Protein AF-A0A950ISB4-F1 (afdb_monomer_lite)

pLDDT: mean 70.63, std 24.82, range [22.47, 97.19]

Structure (mmCIF, N/CA/C/O backbone):
data_AF-A0A950ISB4-F1
#
_entry.id   AF-A0A950ISB4-F1
#
loop_
_atom_site.group_PDB
_atom_site.id
_atom_site.type_symbol
_atom_site.label_atom_id
_atom_site.label_alt_id
_atom_site.label_comp_id
_atom_site.label_asym_id
_atom_site.label_entity_id
_atom_site.label_seq_id
_atom_site.pdbx_PDB_ins_code
_atom_site.Cartn_x
_atom_site.Cartn_y
_atom_site.Cartn_z
_atom_site.occupancy
_atom_site.B_iso_or_equiv
_atom_site.auth_seq_id
_atom_site.auth_comp_id
_atom_site.auth_asym_id
_atom_site.auth_atom_id
_atom_site.pdbx_PDB_model_num
ATOM 1 N N . ARG A 1 1 ? 0.190 18.864 19.474 1.00 39.75 1 ARG A N 1
ATOM 2 C CA . ARG A 1 1 ? -1.262 18.942 19.184 1.00 39.75 1 ARG A CA 1
ATOM 3 C C . ARG A 1 1 ? -1.838 17.604 19.619 1.00 39.75 1 ARG A C 1
ATOM 5 O O . ARG A 1 1 ? -1.550 16.622 18.956 1.00 39.75 1 ARG A O 1
ATOM 12 N N . GLY A 1 2 ? -2.447 17.551 20.806 1.00 47.84 2 GLY A N 1
ATOM 13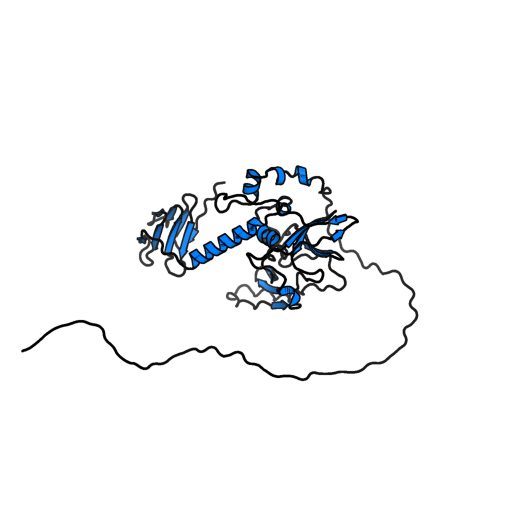 C CA . GLY A 1 2 ? -2.841 16.301 21.465 1.00 47.84 2 GLY A CA 1
ATOM 14 C C . GLY A 1 2 ? -4.015 15.664 20.739 1.00 47.84 2 GLY A C 1
ATOM 15 O O . GLY A 1 2 ? -5.125 16.164 20.863 1.00 47.84 2 GLY A O 1
ATOM 16 N N . GLY A 1 3 ? -3.733 14.637 19.935 1.00 60.69 3 GLY A N 1
ATOM 17 C CA . GLY A 1 3 ? -4.667 13.928 19.057 1.00 60.69 3 GLY A CA 1
ATOM 18 C C . GLY A 1 3 ? -5.746 13.144 19.799 1.00 60.69 3 GLY A C 1
ATOM 19 O O . GLY A 1 3 ? -5.872 11.942 19.606 1.00 60.69 3 GLY A O 1
ATOM 20 N N . GLN A 1 4 ? -6.522 13.821 20.641 1.00 72.31 4 GLN A N 1
ATOM 21 C CA . GLN A 1 4 ? -7.768 13.286 21.156 1.00 72.31 4 GLN A CA 1
ATOM 22 C C . GLN A 1 4 ? -8.739 13.139 19.989 1.00 72.31 4 GLN A C 1
ATOM 24 O O . GLN A 1 4 ? -9.049 14.100 19.280 1.00 72.31 4 GLN A O 1
ATOM 29 N N . TYR A 1 5 ? -9.193 11.912 19.786 1.00 84.94 5 TYR A N 1
ATOM 30 C CA . TYR A 1 5 ? -10.274 11.580 18.879 1.00 84.94 5 TYR A CA 1
ATOM 31 C C . TYR A 1 5 ? -11.455 11.077 19.702 1.00 84.94 5 TYR A C 1
ATOM 33 O O . TYR A 1 5 ? -11.302 10.653 20.844 1.00 84.94 5 TYR A O 1
ATOM 41 N N . SER A 1 6 ? -12.647 11.147 19.125 1.00 91.00 6 SER A N 1
ATOM 42 C CA . SER A 1 6 ? -13.824 10.501 19.695 1.00 91.00 6 SER A CA 1
ATOM 43 C C . SER A 1 6 ? -14.479 9.652 18.625 1.00 91.00 6 SER A C 1
ATOM 45 O O . SER A 1 6 ? -14.482 10.019 17.446 1.00 91.00 6 SER A O 1
ATOM 47 N N . VAL A 1 7 ? -15.018 8.512 19.036 1.00 92.38 7 VAL A N 1
ATOM 48 C CA . VAL A 1 7 ? -15.772 7.620 18.160 1.00 92.38 7 VAL A CA 1
ATOM 49 C C . VAL A 1 7 ? -17.238 7.720 18.540 1.00 92.38 7 VAL A C 1
ATOM 51 O O . VAL A 1 7 ? -17.600 7.532 19.699 1.00 92.38 7 VAL A O 1
ATOM 54 N N . ARG A 1 8 ? -18.089 8.050 17.568 1.00 89.88 8 ARG A N 1
ATOM 55 C CA . ARG A 1 8 ? -19.539 8.106 17.771 1.00 89.88 8 ARG A CA 1
ATOM 56 C C . ARG A 1 8 ? -20.166 6.772 17.394 1.00 89.88 8 ARG A C 1
ATOM 58 O O . ARG A 1 8 ? -19.967 6.301 16.277 1.00 89.88 8 ARG A O 1
ATOM 65 N N . LEU A 1 9 ? -20.949 6.211 18.308 1.00 83.31 9 LEU A N 1
ATOM 66 C CA . LEU A 1 9 ? -21.733 4.995 18.116 1.00 83.31 9 LEU A CA 1
ATOM 67 C C . LEU A 1 9 ? -23.175 5.253 18.555 1.00 83.31 9 LEU A C 1
ATOM 69 O O . LEU A 1 9 ? -23.487 5.342 19.740 1.00 83.31 9 LEU A O 1
ATOM 73 N N . GLY A 1 10 ? -24.059 5.451 17.577 1.00 80.88 10 GLY A N 1
ATOM 74 C CA . GLY A 1 10 ? -25.420 5.914 17.844 1.00 80.88 10 GLY A CA 1
ATOM 75 C C . GLY A 1 10 ? -25.423 7.257 18.587 1.00 80.88 10 GLY A C 1
ATOM 76 O O . GLY A 1 10 ? -24.842 8.231 18.107 1.00 80.88 10 GLY A O 1
ATOM 77 N N . ALA A 1 11 ? -26.079 7.296 19.749 1.00 81.31 11 ALA A N 1
ATOM 78 C CA . ALA A 1 11 ? -26.133 8.470 20.625 1.00 81.31 11 ALA A CA 1
ATOM 79 C C . ALA A 1 11 ? -24.889 8.632 21.521 1.00 81.31 11 ALA A C 1
ATOM 81 O O . ALA A 1 11 ? -24.671 9.711 22.066 1.00 81.31 11 ALA A O 1
ATOM 82 N N . ASN A 1 12 ? -24.061 7.590 21.650 1.00 88.38 12 ASN A N 1
ATOM 83 C CA . ASN A 1 12 ? -22.929 7.575 22.569 1.00 88.38 12 ASN A CA 1
ATOM 84 C C . ASN A 1 12 ? -21.651 8.075 21.880 1.00 88.38 12 ASN A C 1
ATOM 86 O O . ASN A 1 12 ? -21.375 7.769 20.715 1.00 88.38 12 ASN A O 1
ATOM 90 N N . ALA A 1 13 ? -20.831 8.803 22.628 1.00 92.19 13 ALA A N 1
ATOM 91 C CA . ALA A 1 13 ? -19.472 9.175 22.270 1.00 92.19 13 ALA A CA 1
ATOM 92 C C . ALA A 1 13 ? -18.484 8.408 23.151 1.00 92.19 13 ALA A C 1
ATOM 94 O O . ALA A 1 13 ? -18.587 8.447 24.374 1.00 92.19 13 ALA A O 1
ATOM 95 N N . VAL A 1 14 ? -17.518 7.741 22.521 1.00 94.69 14 VAL A N 1
ATOM 96 C CA . VAL A 1 14 ? -16.391 7.071 23.177 1.00 94.69 14 VAL A CA 1
ATOM 97 C C . VAL A 1 14 ? -15.162 7.948 23.035 1.00 94.69 14 VAL A C 1
ATOM 99 O O . VAL A 1 14 ? -14.775 8.310 21.921 1.00 94.69 14 VAL A O 1
ATOM 102 N N . ILE A 1 15 ? -14.560 8.291 24.164 1.00 94.88 15 ILE A N 1
ATOM 103 C CA . ILE A 1 15 ? -13.449 9.228 24.272 1.00 94.88 15 ILE A CA 1
ATOM 104 C C . ILE A 1 15 ? -12.313 8.510 25.007 1.00 94.88 15 ILE A C 1
ATOM 106 O O . ILE A 1 15 ? -12.408 8.303 26.216 1.00 94.88 15 ILE A O 1
ATOM 110 N N . PRO A 1 16 ? -11.242 8.094 24.315 1.00 93.81 16 PRO A N 1
ATOM 111 C CA . PRO A 1 16 ? -10.062 7.539 24.969 1.00 93.81 16 PRO A CA 1
ATOM 112 C C . PRO A 1 16 ? -9.464 8.541 25.957 1.00 93.81 16 PRO A C 1
ATOM 114 O O . PRO A 1 16 ? -9.294 9.714 25.617 1.00 93.81 16 PRO A O 1
ATOM 117 N N . ALA A 1 17 ? -9.154 8.082 27.172 1.00 89.88 17 ALA A N 1
ATOM 118 C CA . ALA A 1 17 ? -8.511 8.924 28.181 1.00 89.88 17 ALA A CA 1
ATOM 119 C C . ALA A 1 17 ? -7.053 9.234 27.794 1.00 89.88 17 ALA A C 1
ATOM 121 O O . ALA A 1 17 ? -6.633 10.386 27.844 1.00 89.88 17 ALA A O 1
ATOM 122 N N . ASP A 1 18 ? -6.338 8.202 27.336 1.00 86.62 18 ASP A N 1
ATOM 123 C CA . ASP A 1 18 ? -4.970 8.232 26.810 1.00 86.62 18 ASP A CA 1
ATOM 124 C C . ASP A 1 18 ? -4.866 7.244 25.622 1.00 86.62 18 ASP A C 1
ATOM 126 O O . ASP A 1 18 ? -5.796 7.118 24.822 1.00 86.62 18 ASP A O 1
ATOM 130 N N . SER A 1 19 ? -3.751 6.513 25.495 1.00 84.50 19 SER A N 1
ATOM 131 C CA . SER A 1 19 ? -3.631 5.381 24.574 1.00 84.50 19 SER A CA 1
ATOM 132 C C . SER A 1 19 ? -4.591 4.266 24.990 1.00 84.50 19 SER A C 1
ATOM 134 O O . SER A 1 19 ? -4.499 3.742 26.102 1.00 84.50 19 SER A O 1
ATOM 136 N N . ALA A 1 20 ? -5.508 3.898 24.099 1.00 89.31 20 ALA A N 1
ATOM 137 C CA . ALA A 1 20 ? -6.474 2.837 24.336 1.00 89.31 20 ALA A CA 1
ATOM 138 C C . ALA A 1 20 ? -6.646 1.963 23.093 1.00 89.31 20 ALA A C 1
ATOM 140 O O . ALA A 1 20 ? -6.594 2.453 21.964 1.00 89.31 20 ALA A O 1
ATOM 141 N N . ILE A 1 21 ? -6.899 0.676 23.325 1.00 89.38 21 ILE A N 1
ATOM 142 C CA . ILE A 1 21 ? -7.346 -0.283 22.316 1.00 89.38 21 ILE A CA 1
ATOM 143 C C . ILE A 1 21 ? -8.710 -0.781 22.773 1.00 89.38 21 ILE A C 1
ATOM 145 O O . ILE A 1 21 ? -8.868 -1.287 23.888 1.00 89.38 21 ILE A O 1
ATOM 149 N N . PHE A 1 22 ? -9.707 -0.595 21.919 1.00 92.12 22 PHE A N 1
ATOM 150 C CA . PHE A 1 22 ? -11.077 -0.993 22.192 1.00 92.12 22 PHE A CA 1
ATOM 151 C C . PHE A 1 22 ? -11.763 -1.466 20.911 1.00 92.12 22 PHE A C 1
ATOM 153 O O . PHE A 1 22 ? -11.458 -1.000 19.814 1.00 92.12 22 PHE A O 1
ATOM 160 N N . ARG A 1 23 ? -12.704 -2.396 21.063 1.00 91.88 23 ARG A N 1
ATOM 161 C CA . ARG A 1 23 ? -13.534 -2.951 19.994 1.00 91.88 23 ARG A CA 1
ATOM 162 C C . ARG A 1 23 ? -14.950 -2.415 20.120 1.00 91.88 23 ARG A C 1
ATOM 164 O O . ARG A 1 23 ? -15.519 -2.455 21.207 1.00 91.88 23 ARG A O 1
ATOM 171 N N . ILE A 1 24 ? -15.521 -1.980 19.000 1.00 92.25 24 ILE A N 1
ATOM 172 C CA . ILE A 1 24 ? -16.949 -1.675 18.872 1.00 92.25 24 ILE A CA 1
ATOM 173 C C . ILE A 1 24 ? -17.559 -2.746 17.970 1.00 92.25 24 ILE A C 1
ATOM 175 O O . ILE A 1 24 ? -17.189 -2.846 16.802 1.00 92.25 24 ILE A O 1
ATOM 179 N N . ASN A 1 25 ? -18.479 -3.542 18.507 1.00 89.88 25 ASN A N 1
ATOM 180 C CA . ASN A 1 25 ? -19.215 -4.539 17.743 1.00 89.88 25 ASN A CA 1
ATOM 181 C C . ASN A 1 25 ? -20.521 -3.929 17.220 1.00 89.88 25 ASN A C 1
ATOM 183 O O . ASN A 1 25 ? -21.419 -3.629 18.002 1.00 89.88 25 ASN A O 1
ATOM 187 N N . LEU A 1 26 ? -20.611 -3.756 15.900 1.00 88.75 26 LEU A N 1
ATOM 188 C CA . LEU A 1 26 ? -21.775 -3.185 15.213 1.00 88.75 26 LEU A CA 1
ATOM 189 C C . LEU A 1 26 ? -22.743 -4.249 14.665 1.00 88.75 26 LEU A C 1
ATOM 191 O O . LEU A 1 26 ? -23.774 -3.884 14.101 1.00 88.75 26 LEU A O 1
ATOM 195 N N . ASP A 1 27 ? -22.438 -5.541 14.825 1.00 85.25 27 ASP A N 1
ATOM 196 C CA . ASP A 1 27 ? -23.310 -6.639 14.378 1.00 85.25 27 ASP A CA 1
ATOM 197 C C . ASP A 1 27 ? -24.534 -6.813 15.291 1.00 85.25 27 ASP A C 1
ATOM 199 O O . ASP A 1 27 ? -25.523 -7.453 14.928 1.00 85.25 27 ASP A O 1
ATOM 203 N N . VAL A 1 28 ? -24.474 -6.221 16.484 1.00 79.88 28 VAL A N 1
ATOM 204 C CA . VAL A 1 28 ? -25.569 -6.139 17.448 1.00 79.88 28 VAL A CA 1
ATOM 205 C C . 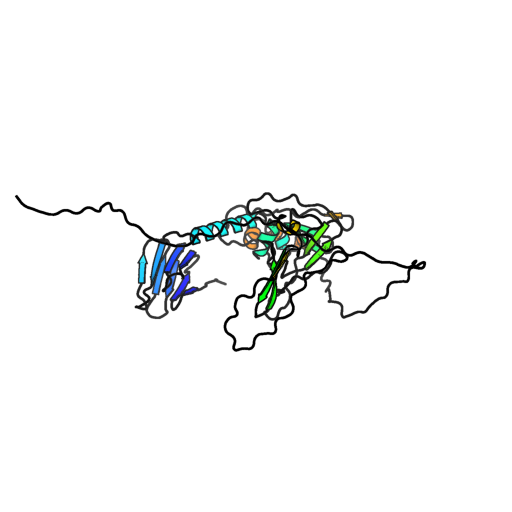VAL A 1 28 ? -26.021 -4.688 17.593 1.00 79.88 28 VAL A C 1
ATOM 207 O O . VAL A 1 28 ? -25.220 -3.758 17.508 1.00 79.88 28 VAL A O 1
ATOM 210 N N . ASN A 1 29 ? -27.324 -4.494 17.796 1.00 80.69 29 ASN A N 1
ATOM 211 C CA . ASN A 1 29 ? -27.910 -3.189 18.082 1.00 80.69 29 ASN A CA 1
ATOM 212 C C . ASN A 1 29 ? -28.563 -3.231 19.478 1.00 80.69 29 ASN A C 1
ATOM 214 O O . ASN A 1 29 ? -29.441 -4.074 19.680 1.00 80.69 29 ASN A O 1
ATOM 218 N N . PRO A 1 30 ? -28.159 -2.365 20.424 1.00 81.94 30 PRO A N 1
ATOM 219 C CA . PRO A 1 30 ? -27.120 -1.346 20.285 1.00 81.94 30 PRO A CA 1
ATOM 220 C C . PRO A 1 30 ? -25.722 -1.982 20.254 1.00 81.94 30 PRO A C 1
ATOM 222 O O . PRO A 1 30 ? -25.554 -3.147 20.607 1.00 81.94 30 PRO A O 1
ATOM 225 N N . ALA A 1 31 ? -24.738 -1.218 19.784 1.00 87.50 31 ALA A N 1
ATOM 226 C CA . ALA A 1 31 ? -23.373 -1.704 19.620 1.00 87.50 31 ALA A CA 1
ATOM 227 C C . ALA A 1 31 ? -22.726 -2.054 20.968 1.00 87.50 31 ALA A C 1
ATOM 229 O O . ALA A 1 31 ? -22.806 -1.260 21.902 1.00 87.50 31 ALA A O 1
ATOM 230 N N . ASP A 1 32 ? -22.024 -3.183 21.048 1.00 89.56 32 ASP A N 1
ATOM 231 C CA . ASP A 1 32 ? -21.241 -3.536 22.239 1.00 89.56 32 ASP A CA 1
ATOM 232 C C . ASP A 1 32 ? -19.852 -2.886 22.171 1.00 89.56 32 ASP A C 1
ATOM 234 O O . ASP A 1 32 ? -19.278 -2.722 21.091 1.00 89.56 32 ASP A O 1
ATOM 238 N N . LEU A 1 33 ? -19.282 -2.541 23.326 1.00 94.06 33 LEU A N 1
ATOM 239 C CA . LEU A 1 33 ? -17.950 -1.944 23.431 1.00 94.06 33 LEU A CA 1
ATOM 240 C C . LEU A 1 33 ? -17.092 -2.745 24.411 1.00 94.06 33 LEU A C 1
ATOM 242 O O . LEU A 1 33 ? -17.522 -3.045 25.516 1.00 94.06 33 LEU A O 1
ATOM 246 N N . ALA A 1 34 ? -15.864 -3.074 24.027 1.00 94.81 34 ALA A N 1
ATOM 247 C CA . ALA A 1 34 ? -14.917 -3.804 24.865 1.00 94.81 34 ALA A CA 1
ATOM 248 C C . ALA A 1 34 ? -13.551 -3.121 24.860 1.00 94.81 34 ALA A C 1
ATOM 250 O O . ALA A 1 34 ? -13.060 -2.758 23.797 1.00 94.81 34 ALA A O 1
ATOM 251 N N . VAL A 1 35 ? -12.920 -2.967 26.023 1.00 95.00 35 VAL A N 1
ATOM 252 C CA . VAL A 1 35 ? -11.610 -2.313 26.162 1.00 95.00 35 VAL A CA 1
ATOM 253 C C . VAL A 1 35 ? -10.551 -3.361 26.479 1.00 95.00 35 VAL A C 1
ATOM 255 O O . VAL A 1 35 ? -10.568 -3.991 27.538 1.00 95.00 35 VAL A O 1
ATOM 258 N N . THR A 1 36 ? -9.605 -3.547 25.562 1.00 91.88 36 THR A N 1
ATOM 259 C CA . THR A 1 36 ? -8.499 -4.507 25.698 1.00 91.88 36 THR A CA 1
ATOM 260 C C . THR A 1 36 ? -7.220 -3.852 26.213 1.00 91.88 36 THR A C 1
ATOM 262 O O . THR A 1 36 ? -6.390 -4.536 26.806 1.00 91.88 36 THR A O 1
ATOM 265 N N . HIS A 1 37 ? -7.071 -2.534 26.053 1.00 91.31 37 HIS A N 1
ATOM 266 C CA . HIS A 1 37 ? -5.969 -1.761 26.624 1.00 91.31 37 HIS A CA 1
ATOM 267 C C . HIS A 1 37 ? -6.394 -0.321 26.927 1.00 91.31 37 HIS A C 1
ATOM 269 O O . HIS A 1 37 ? -7.153 0.278 26.167 1.00 91.31 37 HIS A O 1
ATOM 275 N N . GLY A 1 38 ? -5.859 0.257 28.003 1.00 93.44 38 GLY A N 1
ATOM 276 C CA . GLY A 1 38 ? -6.147 1.628 28.420 1.00 93.44 38 GLY A CA 1
ATOM 277 C C . GLY A 1 38 ? -7.534 1.784 29.043 1.00 93.44 38 GLY A C 1
ATOM 278 O O . GLY A 1 38 ? -8.068 0.851 29.657 1.00 93.44 38 GLY A O 1
ATOM 279 N N . SER A 1 39 ? -8.098 2.981 28.901 1.00 95.44 39 SER A N 1
ATOM 280 C CA . SER A 1 39 ? -9.454 3.309 29.335 1.00 95.44 39 SER A CA 1
ATOM 281 C C . SER A 1 39 ? -10.129 4.288 28.383 1.00 95.44 39 SER A C 1
ATOM 283 O O . SER A 1 39 ? -9.481 5.133 27.757 1.00 95.44 39 SER A O 1
ATOM 285 N N . VAL A 1 40 ? -11.451 4.183 28.301 1.00 96.44 40 VAL A N 1
ATOM 286 C CA . VAL A 1 40 ? -12.297 5.075 27.509 1.00 96.44 40 VAL A CA 1
ATOM 287 C C . VAL A 1 40 ? -13.440 5.600 28.366 1.00 96.44 40 VAL A C 1
ATOM 289 O O . VAL A 1 40 ? -14.025 4.861 29.153 1.00 96.44 40 VAL A O 1
ATOM 292 N N . HIS A 1 41 ? -13.762 6.871 28.182 1.00 96.06 41 HIS A N 1
ATOM 293 C CA . HIS A 1 41 ? -14.942 7.505 28.739 1.00 96.06 41 HIS A CA 1
ATOM 294 C C . HIS A 1 41 ? -16.081 7.439 27.721 1.00 96.06 41 HIS A C 1
ATOM 296 O O . HIS A 1 41 ? -15.906 7.833 26.565 1.00 96.06 41 HIS A O 1
ATOM 302 N N . VAL A 1 42 ? -17.247 6.956 28.133 1.00 94.88 42 VAL A N 1
ATOM 303 C CA . VAL A 1 42 ? -18.451 6.884 27.304 1.00 94.88 42 VAL A CA 1
ATOM 304 C C . VAL A 1 42 ? -19.504 7.832 27.842 1.00 94.88 42 VAL A C 1
ATOM 306 O O . VAL A 1 42 ? -19.842 7.778 29.023 1.00 94.88 42 VAL A O 1
ATOM 309 N N . THR A 1 43 ? -20.070 8.660 26.966 1.00 93.25 43 THR A N 1
ATOM 310 C CA . THR A 1 43 ? -21.158 9.568 27.336 1.00 93.25 43 THR A CA 1
ATOM 311 C C . THR A 1 43 ? -22.180 9.765 26.222 1.00 93.25 43 THR A C 1
ATOM 313 O O . THR A 1 43 ? -21.825 9.750 25.045 1.00 93.25 43 THR A O 1
ATOM 316 N N . ASP A 1 44 ? -23.445 9.981 26.585 1.00 90.12 44 ASP A N 1
ATOM 317 C CA . ASP A 1 44 ? -24.515 10.449 25.686 1.00 90.12 44 ASP A CA 1
ATOM 318 C C . ASP A 1 44 ? -24.784 11.966 25.829 1.00 90.12 44 ASP A C 1
ATOM 320 O O . ASP A 1 44 ? -25.652 12.526 25.158 1.00 90.12 44 ASP A O 1
ATOM 324 N N . GLY A 1 45 ? -24.040 12.647 26.712 1.00 88.19 45 GLY A N 1
ATOM 325 C CA . GLY A 1 45 ? -24.211 14.062 27.043 1.00 88.19 45 GLY A CA 1
ATOM 326 C C . GLY A 1 45 ? -25.412 14.386 27.940 1.00 88.19 45 GLY A C 1
ATOM 327 O O . GLY A 1 45 ? -25.668 15.566 28.178 1.00 88.19 45 GLY A O 1
ATOM 328 N N . GLN A 1 46 ? -26.150 13.383 28.426 1.00 86.69 46 GLN A N 1
ATOM 329 C CA . GLN A 1 46 ? -27.325 13.552 29.283 1.00 86.69 46 GLN A CA 1
ATOM 330 C C . GLN A 1 46 ? -27.344 12.577 30.465 1.00 86.69 46 GLN A C 1
ATOM 332 O O . GLN A 1 46 ? -27.126 12.996 31.599 1.00 86.69 46 GLN A O 1
ATOM 337 N N . ASN A 1 47 ? -27.630 11.298 30.211 1.00 83.31 47 ASN A N 1
ATOM 338 C CA . ASN A 1 47 ? -27.954 10.302 31.236 1.00 83.31 47 ASN A CA 1
ATOM 339 C C . ASN A 1 47 ? -26.864 9.235 31.404 1.00 83.31 47 ASN A C 1
ATOM 341 O O . ASN A 1 47 ? -26.913 8.458 32.355 1.00 83.31 47 ASN A O 1
ATOM 345 N N . LEU A 1 48 ? -25.882 9.198 30.502 1.00 88.50 48 LEU A N 1
ATOM 346 C CA . LEU A 1 48 ? -24.780 8.247 30.500 1.00 88.50 48 LEU A CA 1
ATOM 347 C C . LEU A 1 48 ? -23.442 8.977 30.635 1.00 88.50 48 LEU A C 1
ATOM 349 O O . LEU A 1 48 ? -23.095 9.842 29.826 1.00 88.50 48 LEU A O 1
ATOM 353 N N . ALA A 1 49 ? -22.671 8.575 31.639 1.00 93.38 49 ALA A N 1
ATOM 354 C CA . ALA A 1 49 ? -21.261 8.903 31.804 1.00 93.38 49 ALA A CA 1
ATOM 355 C C . ALA A 1 49 ? -20.591 7.720 32.516 1.00 93.38 49 ALA A C 1
ATOM 357 O O . ALA A 1 49 ? -20.901 7.442 33.675 1.00 93.38 49 ALA A O 1
ATOM 358 N N . LEU A 1 50 ? -19.729 6.988 31.812 1.00 94.12 50 LEU A N 1
ATOM 359 C CA . LEU A 1 50 ? -19.109 5.761 32.310 1.00 94.12 50 LEU A CA 1
ATOM 360 C C . LEU A 1 50 ? -17.663 5.653 31.834 1.00 94.12 50 LEU A C 1
ATOM 362 O O . LEU A 1 50 ? -17.401 5.753 30.637 1.00 94.12 50 LEU A O 1
ATOM 366 N N . ASP A 1 51 ? -16.750 5.362 32.756 1.00 96.50 51 ASP A N 1
ATOM 367 C CA . ASP A 1 51 ? -15.387 4.961 32.419 1.00 96.50 51 ASP A CA 1
ATOM 368 C C . ASP A 1 51 ? -15.307 3.441 32.283 1.00 96.50 51 ASP A C 1
ATOM 370 O O . ASP A 1 51 ? -15.768 2.691 33.145 1.00 96.50 51 ASP A O 1
ATOM 374 N N . ILE A 1 52 ? -14.724 2.989 31.178 1.00 96.38 52 ILE A N 1
ATOM 375 C CA . ILE A 1 52 ? -14.519 1.578 30.867 1.00 96.38 52 ILE A CA 1
ATOM 376 C C . ILE A 1 52 ? -13.019 1.348 30.773 1.00 96.38 52 ILE A C 1
ATOM 378 O O . ILE A 1 52 ? -12.313 2.003 30.002 1.00 96.38 52 ILE A O 1
ATOM 382 N N . HIS A 1 53 ? -12.530 0.414 31.573 1.00 96.69 53 HIS A N 1
ATOM 383 C CA . HIS A 1 53 ? -11.118 0.102 31.721 1.00 96.69 53 HIS A CA 1
ATOM 384 C C . HIS A 1 53 ? -10.748 -1.194 31.006 1.00 96.69 53 HIS A C 1
ATOM 386 O O . HIS A 1 53 ? -11.594 -1.976 30.580 1.00 96.69 53 HIS A O 1
ATOM 392 N N . THR A 1 54 ? -9.446 -1.444 30.914 1.00 95.00 54 THR A N 1
ATOM 393 C CA . THR A 1 54 ? -8.893 -2.696 30.396 1.00 95.00 54 THR A CA 1
ATOM 394 C C . THR A 1 54 ? -9.586 -3.920 31.005 1.00 95.00 54 THR A C 1
ATOM 396 O O . THR A 1 54 ? -9.796 -3.998 32.217 1.00 95.00 54 THR A O 1
ATOM 399 N N . ASN A 1 55 ? -9.899 -4.895 30.150 1.00 93.94 55 ASN A N 1
ATOM 400 C CA . ASN A 1 55 ? -10.615 -6.124 30.488 1.00 93.94 55 ASN A CA 1
ATOM 401 C C . ASN A 1 55 ? -12.071 -5.897 30.948 1.00 93.94 55 ASN A C 1
ATOM 403 O O . ASN A 1 55 ? -12.625 -6.707 31.693 1.00 93.94 55 ASN A O 1
ATOM 407 N N . GLN A 1 56 ? -12.695 -4.806 30.500 1.00 97.19 56 GLN A N 1
ATOM 408 C CA . GLN A 1 56 ? -14.125 -4.564 30.668 1.00 97.19 56 GLN A CA 1
ATOM 409 C C . GLN A 1 56 ? -14.831 -4.479 29.317 1.00 97.19 56 GLN A C 1
ATOM 411 O O . GLN A 1 56 ? -14.286 -3.968 28.336 1.00 97.19 56 GLN A O 1
ATOM 416 N N . SER A 1 57 ? -16.066 -4.966 29.280 1.00 95.25 57 SER A N 1
ATOM 417 C CA . SER A 1 57 ? -16.987 -4.774 28.166 1.00 95.25 57 SER A CA 1
ATOM 418 C C . SER A 1 57 ? -18.323 -4.248 28.659 1.00 95.25 57 SER A C 1
ATOM 420 O O . SER A 1 57 ? -18.752 -4.545 29.772 1.00 95.25 57 SER A O 1
ATOM 422 N N . VAL A 1 58 ? -18.969 -3.437 27.833 1.00 94.31 58 VAL A N 1
ATOM 423 C CA . VAL A 1 58 ? -20.281 -2.871 28.094 1.00 94.31 58 VAL A CA 1
ATOM 424 C C . VAL A 1 58 ? -21.234 -3.256 26.974 1.00 94.31 58 VAL A C 1
ATOM 426 O O . VAL A 1 58 ? -20.894 -3.191 25.789 1.00 94.31 58 VAL A O 1
ATOM 429 N N . ARG A 1 59 ? -22.442 -3.628 27.379 1.00 91.50 59 ARG A N 1
ATOM 430 C CA . ARG A 1 59 ? -23.600 -3.784 26.511 1.00 91.50 59 ARG A CA 1
ATOM 431 C C . ARG A 1 59 ? -24.609 -2.715 26.876 1.00 91.50 59 ARG A C 1
ATOM 433 O O . ARG A 1 59 ? -25.021 -2.630 28.034 1.00 91.50 59 ARG A O 1
ATOM 440 N N . PHE A 1 60 ? -24.965 -1.873 25.917 1.00 88.94 60 PHE A N 1
ATOM 441 C CA . PHE A 1 60 ? -25.979 -0.846 26.141 1.00 88.94 60 PHE A CA 1
ATOM 442 C C . PHE A 1 60 ? -27.378 -1.451 26.009 1.00 88.94 60 PHE A C 1
ATOM 444 O O . PHE A 1 60 ? -27.576 -2.453 25.320 1.00 88.94 60 PHE A O 1
ATOM 451 N N . ASP A 1 61 ? -28.351 -0.847 26.677 1.00 82.81 61 ASP A N 1
ATOM 452 C CA . ASP A 1 61 ? -29.759 -1.198 26.512 1.00 82.81 61 ASP A CA 1
ATOM 453 C C . ASP A 1 61 ? -30.357 -0.410 25.328 1.00 82.81 61 ASP A C 1
ATOM 455 O O . ASP A 1 61 ? -30.193 0.809 25.238 1.00 82.81 61 ASP A O 1
ATOM 459 N N . SER A 1 62 ? -31.024 -1.093 24.388 1.00 76.69 62 SER A N 1
ATOM 460 C CA . SER A 1 62 ? -31.695 -0.444 23.245 1.00 76.69 62 SER A CA 1
ATOM 461 C C . SER A 1 62 ? -32.994 0.268 23.613 1.00 76.69 62 SER A C 1
ATOM 463 O O . SER A 1 62 ? -33.415 1.165 22.886 1.00 76.69 62 SER A O 1
ATOM 465 N N . GLU A 1 63 ? -33.669 -0.172 24.672 1.00 80.31 63 GLU A N 1
ATOM 466 C CA . GLU A 1 63 ? -35.003 0.290 25.060 1.00 80.31 63 GLU A CA 1
ATOM 467 C C . GLU A 1 63 ? -34.934 1.389 26.126 1.00 80.31 63 GLU A C 1
ATOM 469 O O . GLU A 1 63 ? -35.809 2.255 26.177 1.00 80.31 63 GLU A O 1
ATOM 474 N N . SER A 1 64 ? -33.873 1.395 26.939 1.00 81.25 64 SER A N 1
ATOM 475 C CA . SER A 1 64 ? -33.689 2.341 28.044 1.00 81.25 64 SER A CA 1
ATOM 476 C C . SER A 1 64 ? -32.380 3.123 27.922 1.00 81.25 64 SER A C 1
ATOM 478 O O . SER A 1 64 ? -31.320 2.666 28.348 1.00 81.25 64 SER A O 1
ATOM 480 N N . ALA A 1 65 ? -32.454 4.346 27.386 1.00 78.00 65 ALA A N 1
ATOM 481 C CA . ALA A 1 65 ? -31.294 5.231 27.271 1.00 78.00 65 ALA A CA 1
ATOM 482 C C . ALA A 1 65 ? -30.585 5.423 28.627 1.00 78.00 65 ALA A C 1
ATOM 484 O O . ALA A 1 65 ? -31.225 5.674 29.649 1.00 78.00 65 ALA A O 1
ATOM 485 N N . GLY A 1 66 ? -29.257 5.297 28.630 1.00 79.81 66 GLY A N 1
ATOM 486 C CA . GLY A 1 66 ? -28.423 5.402 29.830 1.00 79.81 66 GLY A CA 1
ATOM 487 C C . GLY A 1 66 ? -28.308 4.124 30.667 1.00 79.81 66 GLY A C 1
ATOM 488 O O . GLY A 1 66 ? -27.449 4.070 31.544 1.00 79.81 66 GLY A O 1
ATOM 489 N N . GLN A 1 67 ? -29.100 3.081 30.390 1.00 86.56 67 GLN A N 1
ATOM 490 C CA . GLN A 1 67 ? -28.922 1.770 31.017 1.00 86.56 67 GLN A CA 1
ATOM 491 C C . GLN A 1 67 ? -27.862 0.947 30.279 1.00 86.56 67 GLN A C 1
ATOM 493 O O . GLN A 1 67 ? -27.736 0.991 29.051 1.00 86.56 67 GLN A O 1
ATOM 498 N N . TYR A 1 68 ? -27.074 0.199 31.048 1.00 91.00 68 TYR A N 1
ATOM 499 C CA . TYR A 1 68 ? -25.988 -0.619 30.528 1.00 91.00 68 TYR A CA 1
ATOM 500 C C . TYR A 1 68 ? -25.686 -1.803 31.445 1.00 91.00 68 TYR A C 1
ATOM 502 O O . TYR A 1 68 ? -25.929 -1.770 32.651 1.00 91.00 68 TYR A O 1
ATOM 510 N N . GLN A 1 69 ? -25.081 -2.834 30.865 1.00 92.62 69 GLN A N 1
ATOM 511 C CA . GLN A 1 69 ? -24.478 -3.940 31.590 1.00 92.62 69 GLN A CA 1
ATOM 512 C C . GLN A 1 69 ? -22.965 -3.902 31.390 1.00 92.62 69 GLN A C 1
ATOM 514 O O . GLN A 1 69 ? -22.482 -4.073 30.273 1.00 92.62 69 GLN A O 1
ATOM 519 N N . LEU A 1 70 ? -22.223 -3.693 32.478 1.00 95.31 70 LEU A N 1
ATOM 520 C CA . LEU A 1 70 ? -20.763 -3.757 32.496 1.00 95.31 70 LEU A CA 1
ATOM 521 C C . LEU A 1 70 ? -20.313 -5.148 32.954 1.00 95.31 70 LEU A C 1
ATOM 523 O O . LEU A 1 70 ? -20.776 -5.656 33.975 1.00 95.31 70 LEU A O 1
ATOM 527 N N . VAL A 1 71 ? -19.389 -5.753 32.216 1.00 95.38 71 VAL A N 1
ATOM 528 C CA . VAL A 1 71 ? -18.842 -7.083 32.490 1.00 95.38 71 VAL A CA 1
ATOM 529 C C . VAL A 1 71 ? -17.321 -6.993 32.588 1.00 95.38 71 VAL A C 1
ATOM 531 O O . VAL A 1 71 ? -16.668 -6.423 31.716 1.00 95.38 71 VAL A O 1
ATOM 534 N N . GLN A 1 72 ? -16.735 -7.593 33.629 1.00 95.19 72 GLN A N 1
ATOM 535 C CA . GLN A 1 72 ? -15.280 -7.662 33.840 1.00 95.19 72 GLN A CA 1
ATOM 536 C C . GLN A 1 72 ? -14.643 -8.805 33.033 1.00 95.19 72 GLN A C 1
ATOM 538 O O . GLN A 1 72 ? -13.973 -9.691 33.565 1.00 95.19 72 GLN A O 1
ATOM 543 N N . SER A 1 73 ? -14.917 -8.822 31.737 1.00 90.44 73 SER A N 1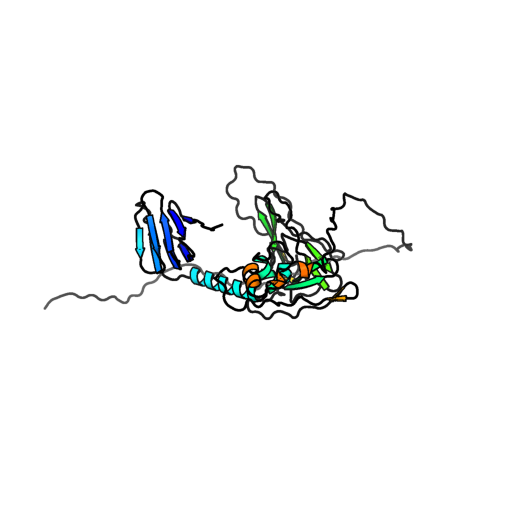
ATOM 544 C CA . SER A 1 73 ? -14.286 -9.734 30.795 1.00 90.44 73 SER A CA 1
ATOM 545 C C . SER A 1 73 ? -14.415 -9.191 29.384 1.00 90.44 73 SER A C 1
ATOM 547 O O . SER A 1 73 ? -15.454 -8.627 29.029 1.00 90.44 73 SER A O 1
ATOM 549 N N . VAL A 1 74 ? -13.409 -9.452 28.558 1.00 88.75 74 VAL A N 1
ATOM 550 C CA . VAL A 1 74 ? -13.492 -9.289 27.106 1.00 88.75 74 VAL A CA 1
ATOM 551 C C . VAL A 1 74 ? -13.319 -10.658 26.464 1.00 88.75 74 VAL A C 1
ATOM 553 O O . VAL A 1 74 ? -12.252 -11.260 26.553 1.00 88.75 74 VAL A O 1
ATOM 556 N N . ALA A 1 75 ? -14.381 -11.170 25.843 1.00 87.06 75 ALA A N 1
ATOM 557 C CA . ALA A 1 75 ? -14.291 -12.393 25.056 1.00 87.06 75 ALA A CA 1
ATOM 558 C C . ALA A 1 75 ? -13.535 -12.094 23.756 1.00 87.06 75 ALA A C 1
ATOM 560 O O . ALA A 1 75 ? -13.941 -11.201 23.008 1.00 87.06 75 ALA A O 1
ATOM 561 N N . ALA A 1 76 ? -12.448 -12.822 23.504 1.00 84.88 76 ALA A N 1
ATOM 562 C CA . ALA A 1 76 ? -11.730 -12.720 22.242 1.00 84.88 76 ALA A CA 1
ATOM 563 C C . ALA A 1 76 ? -12.593 -13.254 21.087 1.00 84.88 76 ALA A C 1
ATOM 565 O O . ALA A 1 76 ? -13.325 -14.231 21.265 1.00 84.88 76 ALA A O 1
ATOM 566 N N . ASP A 1 77 ? -12.495 -12.638 19.913 1.00 84.81 77 ASP A N 1
ATOM 567 C CA . ASP A 1 77 ? -13.172 -13.098 18.700 1.00 84.81 77 ASP A CA 1
ATOM 568 C C . ASP A 1 77 ? -12.231 -13.172 17.485 1.00 84.81 77 ASP A C 1
ATOM 570 O O . ASP A 1 77 ? -11.025 -12.929 17.562 1.00 84.81 77 ASP A O 1
ATOM 574 N N . THR A 1 78 ? -12.786 -13.554 16.334 1.00 88.06 78 THR A N 1
ATOM 575 C CA . THR A 1 78 ? -12.020 -13.680 15.088 1.00 88.06 78 THR A CA 1
ATOM 576 C C . THR A 1 78 ? -11.529 -12.339 14.544 1.00 88.06 78 THR A C 1
ATOM 578 O O . THR A 1 78 ? -10.576 -12.326 13.766 1.00 88.06 78 THR A O 1
ATOM 581 N N . TRP A 1 79 ? -12.144 -11.216 14.929 1.00 84.12 79 TRP A N 1
ATOM 582 C CA . TRP A 1 79 ? -11.676 -9.884 14.545 1.00 84.12 79 TRP A CA 1
ATOM 583 C C . TRP A 1 79 ? -10.427 -9.485 15.321 1.00 84.12 79 TRP A C 1
ATOM 585 O O . TRP A 1 79 ? -9.541 -8.864 14.737 1.00 84.12 79 TRP A O 1
ATOM 595 N N . ASP A 1 80 ? -10.310 -9.885 16.590 1.00 82.62 80 ASP A N 1
ATOM 596 C CA . ASP A 1 80 ? -9.074 -9.694 17.358 1.00 82.62 80 ASP A CA 1
ATOM 597 C C . ASP A 1 80 ? -7.902 -10.421 16.689 1.00 82.62 80 ASP A C 1
ATOM 599 O O . ASP A 1 80 ? -6.837 -9.833 16.494 1.00 82.62 80 ASP A O 1
ATOM 603 N N . GLN A 1 81 ? -8.119 -11.673 16.267 1.00 83.19 81 GLN A N 1
ATOM 604 C CA . GLN A 1 81 ? -7.103 -12.437 15.542 1.00 83.19 81 GLN A CA 1
ATOM 605 C C . GLN A 1 81 ? -6.757 -11.778 14.203 1.00 83.19 81 GLN A C 1
ATOM 607 O O . GLN A 1 81 ? -5.583 -11.592 13.903 1.00 83.19 81 GLN A O 1
ATOM 612 N N . TRP A 1 82 ? -7.760 -11.374 13.419 1.00 86.38 82 TRP A N 1
ATOM 613 C CA . TRP A 1 82 ? -7.529 -10.711 12.135 1.00 86.38 82 TRP A CA 1
ATOM 614 C C . TRP A 1 82 ? -6.746 -9.397 12.286 1.00 86.38 82 TRP A C 1
ATOM 616 O O . TRP A 1 82 ? -5.843 -9.128 11.493 1.00 86.38 82 TRP A O 1
ATOM 626 N N . ASN A 1 83 ? -7.052 -8.594 13.312 1.00 83.38 83 ASN A N 1
ATOM 627 C CA . ASN A 1 83 ? -6.306 -7.374 13.623 1.00 83.38 83 ASN A CA 1
ATOM 628 C C . ASN A 1 83 ? -4.860 -7.696 14.016 1.00 83.38 83 ASN A C 1
ATOM 630 O O . ASN A 1 83 ? -3.942 -7.091 13.472 1.00 83.38 83 ASN A O 1
ATOM 634 N N . SER A 1 84 ? -4.647 -8.692 14.882 1.00 81.19 84 SER A N 1
ATOM 635 C CA . SER A 1 84 ? -3.304 -9.144 15.266 1.00 81.19 84 SER A CA 1
ATOM 636 C C . SER A 1 84 ? -2.488 -9.625 14.059 1.00 81.19 84 SER A C 1
ATOM 638 O O . SER A 1 84 ? -1.324 -9.255 13.911 1.00 81.19 84 SER A O 1
ATOM 640 N N . ASP A 1 85 ? -3.089 -10.420 13.169 1.00 82.19 85 ASP A N 1
ATOM 641 C CA . ASP A 1 85 ? -2.444 -10.901 11.941 1.00 82.19 85 ASP A CA 1
ATOM 642 C C . ASP A 1 85 ? -2.092 -9.733 11.008 1.00 82.19 85 ASP A C 1
ATOM 644 O O . ASP A 1 85 ? -1.018 -9.701 10.400 1.00 82.19 85 ASP A O 1
ATOM 648 N N . ARG A 1 86 ? -2.983 -8.739 10.908 1.00 82.50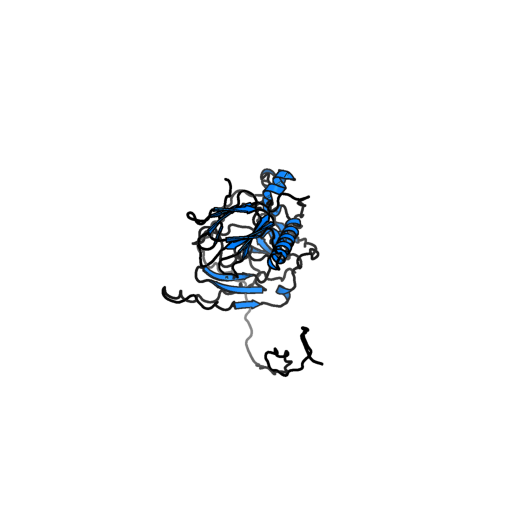 86 ARG A N 1
ATOM 649 C CA . ARG A 1 86 ? -2.756 -7.520 10.129 1.00 82.50 86 ARG A CA 1
ATOM 650 C C . ARG A 1 86 ? -1.625 -6.674 10.712 1.00 82.50 86 ARG A C 1
ATOM 652 O O . ARG A 1 86 ? -0.788 -6.203 9.944 1.00 82.50 86 ARG A O 1
ATOM 659 N N . ASP A 1 87 ? -1.575 -6.503 12.026 1.00 80.38 87 ASP A N 1
ATOM 660 C CA . ASP A 1 87 ? -0.510 -5.760 12.702 1.00 80.38 87 ASP A CA 1
ATOM 661 C C . ASP A 1 87 ? 0.844 -6.452 12.506 1.00 80.38 87 ASP A C 1
ATOM 663 O O . ASP A 1 87 ? 1.837 -5.803 12.170 1.00 80.38 87 ASP A O 1
ATOM 667 N N . GLN A 1 88 ? 0.884 -7.784 12.603 1.00 80.50 88 GLN A N 1
ATOM 668 C CA . GLN A 1 88 ? 2.085 -8.566 12.309 1.00 80.50 88 GLN A CA 1
ATOM 669 C C . GLN A 1 88 ? 2.514 -8.442 10.837 1.00 80.50 88 GLN A C 1
ATOM 671 O O . GLN A 1 88 ? 3.710 -8.332 10.538 1.00 80.50 88 GLN A O 1
ATOM 676 N N . ALA A 1 89 ? 1.558 -8.435 9.904 1.00 80.88 89 ALA A N 1
ATOM 677 C CA . ALA A 1 89 ? 1.831 -8.209 8.489 1.00 80.88 89 ALA A CA 1
ATOM 678 C C . ALA A 1 89 ? 2.436 -6.817 8.246 1.00 80.88 89 ALA A C 1
ATOM 680 O O . ALA A 1 89 ? 3.445 -6.710 7.551 1.00 80.88 89 ALA A O 1
ATOM 681 N N . LEU A 1 90 ? 1.870 -5.767 8.848 1.00 78.88 90 LEU A N 1
ATOM 682 C CA . LEU A 1 90 ? 2.391 -4.400 8.750 1.00 78.88 90 LEU A CA 1
ATOM 683 C C . LEU A 1 90 ? 3.805 -4.290 9.331 1.00 78.88 90 LEU A C 1
ATOM 685 O O . LEU A 1 90 ? 4.688 -3.753 8.662 1.00 78.88 90 LEU A O 1
ATOM 689 N N . ALA A 1 91 ? 4.050 -4.885 10.501 1.00 76.75 91 ALA A N 1
ATOM 690 C CA . ALA A 1 91 ? 5.382 -4.938 11.100 1.00 76.75 91 ALA A CA 1
ATOM 691 C C . ALA A 1 91 ? 6.403 -5.622 10.169 1.00 76.75 91 ALA A C 1
ATOM 693 O O . ALA A 1 91 ? 7.512 -5.128 9.985 1.00 76.75 91 ALA A O 1
ATOM 694 N N . THR A 1 92 ? 6.010 -6.715 9.505 1.00 78.75 92 THR A N 1
ATOM 695 C CA . THR A 1 92 ? 6.860 -7.414 8.522 1.00 78.75 92 THR A CA 1
ATOM 696 C C . THR A 1 92 ? 7.208 -6.527 7.319 1.00 78.75 92 THR A C 1
ATOM 698 O O . THR A 1 92 ? 8.330 -6.569 6.805 1.00 78.75 92 THR A O 1
ATOM 701 N N . LEU A 1 93 ? 6.260 -5.716 6.840 1.00 81.12 93 LEU A N 1
ATOM 702 C CA . LEU A 1 93 ? 6.521 -4.777 5.747 1.00 81.12 93 LEU A CA 1
ATOM 703 C C . LEU A 1 93 ? 7.516 -3.684 6.178 1.00 81.12 93 LEU A C 1
ATOM 705 O O . LEU A 1 93 ? 8.419 -3.333 5.416 1.00 81.12 93 LEU A O 1
ATOM 709 N N . GLU A 1 94 ? 7.395 -3.186 7.410 1.00 76.56 94 GLU A N 1
ATOM 710 C CA . GLU A 1 94 ? 8.274 -2.153 7.977 1.00 76.56 94 GLU A CA 1
ATOM 711 C C . GLU A 1 94 ? 9.730 -2.603 8.140 1.00 76.56 94 GLU A C 1
ATOM 713 O O . GLU A 1 94 ? 10.640 -1.786 7.997 1.00 76.56 94 GLU A O 1
ATOM 718 N N . GLU A 1 95 ? 9.991 -3.898 8.346 1.00 77.12 95 GLU A N 1
ATOM 719 C CA . GLU A 1 95 ? 11.360 -4.438 8.421 1.00 77.12 95 GLU A CA 1
ATOM 720 C C . GLU A 1 95 ? 12.190 -4.193 7.150 1.00 77.12 95 GLU A C 1
ATOM 722 O O . GLU A 1 95 ? 13.421 -4.247 7.190 1.00 77.12 95 GLU A O 1
ATOM 727 N N . ASN A 1 96 ? 11.532 -3.928 6.017 1.00 79.38 96 ASN A N 1
ATOM 728 C CA . ASN A 1 96 ? 12.185 -3.701 4.729 1.00 79.38 96 ASN A CA 1
ATOM 729 C C . ASN A 1 96 ? 12.450 -2.211 4.456 1.00 79.38 96 ASN A C 1
ATOM 731 O O . ASN A 1 96 ? 12.860 -1.872 3.347 1.00 79.38 96 ASN A O 1
ATOM 735 N N . ALA A 1 97 ? 12.248 -1.336 5.449 1.00 81.81 97 ALA A N 1
ATOM 736 C CA . ALA A 1 97 ? 12.402 0.106 5.314 1.00 81.81 97 ALA A CA 1
ATOM 737 C C . ALA A 1 97 ? 13.721 0.517 4.628 1.00 81.81 97 ALA A C 1
ATOM 739 O O . ALA A 1 97 ? 14.825 0.138 5.036 1.00 81.81 97 ALA A O 1
ATOM 740 N N . THR A 1 98 ? 13.606 1.347 3.593 1.00 81.81 98 THR A N 1
ATOM 741 C CA . THR A 1 98 ? 14.741 1.907 2.856 1.00 81.81 98 THR A CA 1
ATOM 742 C C . THR A 1 98 ? 14.894 3.405 3.102 1.00 81.81 98 THR A C 1
ATOM 744 O O . THR A 1 98 ? 13.970 4.115 3.505 1.00 81.81 98 THR A O 1
ATOM 747 N N . THR A 1 99 ? 16.082 3.935 2.815 1.00 77.31 99 THR A N 1
ATOM 748 C CA . THR A 1 99 ? 16.341 5.382 2.876 1.00 77.31 99 THR A CA 1
ATOM 749 C C . THR A 1 99 ? 15.647 6.161 1.758 1.00 77.31 99 THR A C 1
ATOM 751 O O . THR A 1 99 ? 15.612 7.391 1.816 1.00 77.31 99 THR A O 1
ATOM 754 N N . ALA A 1 100 ? 15.047 5.490 0.766 1.00 79.31 100 ALA A N 1
ATOM 755 C CA . ALA A 1 100 ? 14.324 6.153 -0.316 1.00 79.31 100 ALA A CA 1
ATOM 756 C C . ALA A 1 100 ? 13.177 7.027 0.218 1.00 79.31 100 ALA A C 1
ATOM 758 O O . ALA A 1 100 ? 12.971 8.142 -0.272 1.00 79.31 100 ALA A O 1
ATOM 759 N N . ARG A 1 101 ? 12.515 6.584 1.296 1.00 79.75 101 ARG A N 1
ATOM 760 C CA . ARG A 1 101 ? 11.434 7.315 1.976 1.00 79.75 101 ARG A CA 1
ATOM 761 C C . ARG A 1 101 ? 11.861 8.706 2.438 1.00 79.75 101 ARG A C 1
ATOM 763 O O . ARG A 1 101 ? 11.116 9.673 2.274 1.00 79.75 101 ARG A O 1
ATOM 770 N N . ALA A 1 102 ? 13.090 8.816 2.953 1.00 70.50 102 ALA A N 1
ATOM 771 C CA . ALA A 1 102 ? 13.646 10.038 3.539 1.00 70.50 102 ALA A CA 1
ATOM 772 C C . ALA A 1 102 ? 13.822 11.177 2.520 1.00 70.50 102 ALA A C 1
ATOM 774 O O . ALA A 1 102 ? 13.903 12.348 2.891 1.00 70.50 102 ALA A O 1
ATOM 775 N N . SER A 1 103 ? 13.841 10.850 1.226 1.00 64.94 103 SER A N 1
ATOM 776 C CA . SER A 1 103 ? 13.959 11.833 0.148 1.00 64.94 103 SER A CA 1
ATOM 777 C C . SER A 1 103 ? 12.646 12.558 -0.190 1.00 64.94 103 SER A C 1
ATOM 779 O O . SER A 1 103 ? 12.638 13.435 -1.054 1.00 64.94 103 SER A O 1
ATOM 781 N N . THR A 1 104 ? 11.540 12.240 0.495 1.00 65.44 104 THR A N 1
ATOM 782 C CA . THR A 1 104 ? 10.196 12.719 0.132 1.00 65.44 104 THR A CA 1
ATOM 783 C C . THR A 1 104 ? 9.510 13.553 1.218 1.00 65.44 104 THR A C 1
ATOM 785 O O . THR A 1 104 ? 10.031 13.759 2.314 1.00 65.44 104 THR A O 1
ATOM 788 N N . GLY A 1 105 ? 8.347 14.123 0.878 1.00 63.53 105 GLY A N 1
ATOM 789 C CA . GLY A 1 105 ? 7.570 14.984 1.775 1.00 63.53 105 GLY A CA 1
ATOM 790 C C . GLY A 1 105 ? 6.747 14.243 2.833 1.00 63.53 105 GLY A C 1
ATOM 791 O O . GLY A 1 105 ? 6.324 14.889 3.786 1.00 63.53 105 GLY A O 1
ATOM 792 N N . ASN A 1 106 ? 6.527 12.931 2.676 1.00 71.81 106 ASN A N 1
ATOM 793 C CA . ASN A 1 106 ? 5.732 12.111 3.595 1.00 71.81 106 ASN A CA 1
ATOM 794 C C . ASN A 1 106 ? 6.369 10.717 3.791 1.00 71.81 106 ASN A C 1
ATOM 796 O O . ASN A 1 106 ? 5.885 9.736 3.226 1.00 71.81 106 ASN A O 1
ATOM 800 N N . PRO A 1 107 ? 7.495 10.618 4.520 1.00 73.56 107 PRO A N 1
ATOM 801 C CA . PRO A 1 107 ? 8.204 9.350 4.736 1.00 73.56 107 PRO A CA 1
ATOM 802 C C . PRO A 1 107 ? 7.444 8.348 5.624 1.00 73.56 107 PRO A C 1
ATOM 804 O O . PRO A 1 107 ? 7.770 7.164 5.605 1.00 73.56 107 PRO A O 1
ATOM 807 N N . ASP A 1 108 ? 6.439 8.812 6.376 1.00 75.12 108 ASP A N 1
ATOM 808 C CA . ASP A 1 108 ? 5.592 7.994 7.256 1.00 75.12 108 ASP A CA 1
ATOM 809 C C . ASP A 1 108 ? 4.349 7.425 6.548 1.00 75.12 108 ASP A C 1
ATOM 811 O O . ASP A 1 108 ? 3.516 6.780 7.181 1.00 75.12 108 ASP A O 1
ATOM 815 N N . ASP A 1 109 ? 4.192 7.660 5.241 1.00 77.81 109 ASP A N 1
ATOM 816 C CA . ASP A 1 109 ? 3.091 7.075 4.473 1.00 77.81 109 ASP A CA 1
ATOM 817 C C . ASP A 1 109 ? 3.203 5.543 4.441 1.00 77.81 109 ASP A C 1
ATOM 819 O O . ASP A 1 109 ? 4.233 4.989 4.042 1.00 77.81 109 ASP A O 1
ATOM 823 N N . ALA A 1 110 ? 2.132 4.844 4.819 1.00 76.19 110 ALA A N 1
ATOM 824 C CA . ALA A 1 110 ? 2.105 3.385 4.828 1.00 76.19 110 ALA A CA 1
ATOM 825 C C . ALA A 1 110 ? 2.347 2.782 3.432 1.00 76.19 110 ALA A C 1
ATOM 827 O O . ALA A 1 110 ? 2.844 1.664 3.338 1.00 76.19 110 ALA A O 1
ATOM 828 N N . ALA A 1 111 ? 2.089 3.522 2.346 1.00 82.75 111 ALA A N 1
ATOM 829 C CA . ALA A 1 111 ? 2.393 3.066 0.991 1.00 82.75 111 ALA A CA 1
ATOM 830 C C . ALA A 1 111 ? 3.877 2.717 0.781 1.00 82.75 111 ALA A C 1
ATOM 832 O O . ALA A 1 111 ? 4.207 1.869 -0.049 1.00 82.75 111 ALA A O 1
ATOM 833 N N . TRP A 1 112 ? 4.789 3.335 1.537 1.00 85.12 112 TRP A N 1
ATOM 834 C CA . TRP A 1 112 ? 6.210 3.004 1.461 1.00 85.12 112 TRP A CA 1
ATOM 835 C C . TRP A 1 112 ? 6.525 1.592 1.949 1.00 85.12 112 TRP A C 1
ATOM 837 O O . TRP A 1 112 ? 7.452 0.976 1.426 1.00 85.12 112 TRP A O 1
ATOM 847 N N . ASN A 1 113 ? 5.766 1.081 2.923 1.00 86.62 113 ASN A N 1
ATOM 848 C CA . ASN A 1 113 ? 5.923 -0.277 3.448 1.00 86.62 113 ASN A CA 1
ATOM 849 C C . ASN A 1 113 ? 5.718 -1.308 2.340 1.00 86.62 113 ASN A C 1
ATOM 851 O O . ASN A 1 113 ? 6.548 -2.201 2.165 1.00 86.62 113 ASN A O 1
ATOM 855 N N . ASP A 1 114 ? 4.682 -1.122 1.525 1.00 89.88 114 ASP A N 1
ATOM 856 C CA . ASP A 1 114 ? 4.434 -1.997 0.387 1.00 89.88 114 ASP A CA 1
ATOM 857 C C . ASP A 1 114 ? 5.538 -1.873 -0.671 1.00 89.88 114 ASP A C 1
ATOM 859 O O . ASP A 1 114 ? 6.055 -2.880 -1.150 1.00 89.88 114 ASP A O 1
ATOM 863 N N . LEU A 1 115 ? 5.951 -0.655 -1.032 1.00 92.19 115 LEU A N 1
ATOM 864 C CA . LEU A 1 115 ? 6.983 -0.471 -2.058 1.00 92.19 115 LEU A CA 1
ATOM 865 C C . LEU A 1 115 ? 8.334 -1.059 -1.638 1.00 92.19 115 LEU A C 1
ATOM 867 O O . LEU A 1 115 ? 8.957 -1.784 -2.412 1.00 92.19 115 LEU A O 1
ATOM 871 N N . ASP A 1 116 ? 8.773 -0.817 -0.410 1.00 90.38 116 ASP A N 1
ATOM 872 C CA . ASP A 1 116 ? 10.014 -1.391 0.109 1.00 90.38 116 ASP A CA 1
ATOM 873 C C . ASP A 1 116 ? 9.981 -2.922 0.170 1.00 90.38 116 ASP A C 1
ATOM 875 O O . ASP A 1 116 ? 10.994 -3.593 -0.065 1.00 90.38 116 ASP A O 1
ATOM 879 N N . TYR A 1 117 ? 8.806 -3.484 0.459 1.00 90.69 117 TYR A N 1
ATOM 880 C CA . TYR A 1 117 ? 8.622 -4.922 0.512 1.00 90.69 117 TYR A CA 1
ATOM 881 C C . TYR A 1 117 ? 8.568 -5.560 -0.883 1.00 90.69 117 TYR A C 1
ATOM 883 O O . TYR A 1 117 ? 9.228 -6.572 -1.124 1.00 90.69 117 TYR A O 1
ATOM 891 N N . TYR A 1 118 ? 7.791 -5.014 -1.813 1.00 92.94 118 TYR A N 1
ATOM 892 C CA . TYR A 1 118 ? 7.539 -5.642 -3.113 1.00 92.94 118 TYR A CA 1
ATOM 893 C C . TYR A 1 118 ? 8.505 -5.210 -4.221 1.00 92.94 118 TYR A C 1
ATOM 895 O O . TYR A 1 118 ? 8.461 -5.771 -5.319 1.00 92.94 118 TYR A O 1
ATOM 903 N N . GLY A 1 119 ? 9.373 -4.235 -3.963 1.00 93.50 119 GLY A N 1
ATOM 904 C CA . GLY A 1 119 ? 10.314 -3.748 -4.958 1.00 93.50 119 GLY A CA 1
ATOM 905 C C . GLY A 1 119 ? 11.620 -3.229 -4.392 1.00 93.50 119 GLY A C 1
ATOM 906 O O . GLY A 1 119 ? 11.914 -3.332 -3.203 1.00 93.50 119 GLY A O 1
ATOM 907 N N . ASP A 1 120 ? 12.416 -2.679 -5.292 1.00 93.44 120 ASP A N 1
ATOM 908 C CA . ASP A 1 120 ? 13.752 -2.176 -5.042 1.00 93.44 120 ASP A CA 1
ATOM 909 C C . ASP A 1 120 ? 13.861 -0.730 -5.515 1.00 93.44 120 ASP A C 1
ATOM 911 O O . ASP A 1 120 ? 13.282 -0.331 -6.530 1.00 93.44 120 ASP A O 1
ATOM 915 N N . TRP A 1 121 ? 14.628 0.056 -4.766 1.00 93.38 121 TRP A N 1
ATOM 916 C CA . TRP A 1 121 ? 14.864 1.463 -5.057 1.00 93.38 121 TRP A CA 1
ATOM 917 C C . TRP A 1 121 ? 16.195 1.655 -5.759 1.00 93.38 121 TRP A C 1
ATOM 919 O O . TRP A 1 121 ? 17.188 1.058 -5.376 1.00 93.38 121 TRP A O 1
ATOM 929 N N . TYR A 1 122 ? 16.241 2.527 -6.754 1.00 92.56 122 TYR A N 1
ATOM 930 C CA . TYR A 1 122 ? 17.410 2.797 -7.575 1.00 92.56 122 TYR A CA 1
ATOM 931 C C . TYR A 1 122 ? 17.621 4.301 -7.656 1.00 92.56 122 TYR A C 1
ATOM 933 O O . TYR A 1 122 ? 16.731 5.028 -8.089 1.00 92.56 122 TYR A O 1
ATOM 941 N N . ASN A 1 123 ? 18.799 4.786 -7.272 1.00 89.62 123 ASN A N 1
ATOM 942 C CA . ASN A 1 123 ? 19.133 6.195 -7.450 1.00 89.62 123 ASN A CA 1
ATOM 943 C C . ASN A 1 123 ? 19.613 6.432 -8.888 1.00 89.62 123 ASN A C 1
ATOM 945 O O . ASN A 1 123 ? 20.790 6.242 -9.200 1.00 89.62 123 ASN A O 1
ATOM 949 N N . VAL A 1 124 ? 18.692 6.804 -9.775 1.00 88.69 124 VAL A N 1
ATOM 950 C CA . VAL A 1 124 ? 18.965 6.982 -11.203 1.00 88.69 124 VAL A CA 1
ATOM 951 C C . VAL A 1 124 ? 19.556 8.378 -11.446 1.00 88.69 124 VAL A C 1
ATOM 953 O O . VAL A 1 124 ? 18.892 9.380 -11.151 1.00 88.69 124 VAL A O 1
ATOM 956 N N . PRO A 1 125 ? 20.779 8.490 -12.007 1.00 86.12 125 PRO A N 1
ATOM 957 C CA . PRO A 1 125 ? 21.412 9.777 -12.285 1.00 86.12 125 PRO A CA 1
ATOM 958 C C . PRO A 1 125 ? 20.507 10.716 -13.094 1.00 86.12 125 PRO A C 1
ATOM 960 O O . PRO A 1 125 ? 19.999 10.348 -14.150 1.00 86.12 125 PRO A O 1
ATOM 963 N N . GLY A 1 126 ? 20.299 11.932 -12.583 1.00 84.12 126 GLY A N 1
ATOM 964 C CA . GLY A 1 126 ? 19.453 12.954 -13.212 1.00 84.12 126 GLY A CA 1
ATOM 965 C C . GLY A 1 126 ? 17.949 12.835 -12.929 1.00 84.12 126 GLY A C 1
ATOM 966 O O . GLY A 1 126 ? 17.226 13.782 -13.224 1.00 84.12 126 GLY A O 1
ATOM 967 N N . TYR A 1 127 ? 17.485 11.734 -12.324 1.00 81.62 127 TYR A N 1
ATOM 968 C CA . TYR A 1 127 ? 16.069 11.520 -11.989 1.00 81.62 127 TYR A CA 1
ATOM 969 C C . TYR A 1 127 ? 15.813 11.361 -10.481 1.00 81.62 127 TYR A C 1
ATOM 971 O O . TYR A 1 127 ? 14.762 11.778 -10.001 1.00 81.62 127 TYR A O 1
ATOM 979 N N . GLY A 1 128 ? 16.764 10.797 -9.728 1.00 85.75 128 GLY A N 1
ATOM 980 C CA . GLY A 1 128 ? 16.624 10.517 -8.295 1.00 85.75 128 GLY A CA 1
ATOM 981 C C . GLY A 1 128 ? 16.139 9.093 -8.008 1.00 85.75 128 GLY A C 1
ATOM 982 O O . GLY A 1 128 ? 16.381 8.179 -8.797 1.00 85.75 128 GLY A O 1
ATOM 983 N N . MET A 1 129 ? 15.480 8.897 -6.862 1.00 87.94 129 MET A N 1
ATOM 984 C CA . MET A 1 129 ? 15.010 7.580 -6.419 1.00 87.94 129 MET A CA 1
ATOM 985 C C . MET A 1 129 ? 13.859 7.071 -7.292 1.00 87.94 129 MET A C 1
ATOM 987 O O . MET A 1 129 ? 12.785 7.666 -7.328 1.00 87.94 129 MET A O 1
ATOM 991 N N . ALA A 1 130 ? 14.090 5.946 -7.958 1.00 91.69 130 ALA A N 1
ATOM 992 C CA . ALA A 1 130 ? 13.132 5.218 -8.774 1.00 91.69 130 ALA A CA 1
ATOM 993 C C . ALA A 1 130 ? 12.824 3.870 -8.127 1.00 91.69 130 ALA A C 1
ATOM 995 O O . ALA A 1 130 ? 13.730 3.194 -7.652 1.00 91.69 130 ALA A O 1
ATOM 996 N N . TRP A 1 131 ? 11.570 3.454 -8.143 1.00 94.81 131 TRP A N 1
ATOM 997 C CA . TRP A 1 131 ? 11.138 2.155 -7.655 1.00 94.81 131 TRP A CA 1
ATOM 998 C C . TRP A 1 131 ? 10.920 1.188 -8.813 1.00 94.81 131 TRP A C 1
ATOM 1000 O O . TRP A 1 131 ? 10.340 1.560 -9.835 1.00 94.81 131 TRP A O 1
ATOM 1010 N N . ALA A 1 132 ? 11.327 -0.065 -8.651 1.00 95.19 132 ALA A N 1
ATOM 1011 C CA . ALA A 1 132 ? 10.959 -1.138 -9.560 1.00 95.19 132 ALA A CA 1
ATOM 1012 C C . ALA A 1 132 ? 10.500 -2.370 -8.779 1.00 95.19 132 ALA A C 1
ATOM 1014 O O . ALA A 1 132 ? 11.140 -2.718 -7.788 1.00 95.19 132 ALA A O 1
ATOM 1015 N N . PRO A 1 133 ? 9.448 -3.071 -9.226 1.00 94.50 133 PRO A N 1
ATOM 1016 C CA . PRO A 1 133 ? 9.052 -4.329 -8.605 1.00 94.50 133 PRO A CA 1
ATOM 1017 C C . PRO A 1 133 ? 10.173 -5.375 -8.664 1.00 94.50 133 PRO A C 1
ATOM 1019 O O . PRO A 1 133 ? 10.849 -5.532 -9.686 1.00 94.50 133 PRO A O 1
ATOM 1022 N N . SER A 1 134 ? 10.355 -6.110 -7.569 1.00 92.25 134 SER A N 1
ATOM 1023 C CA . SER A 1 134 ? 11.325 -7.202 -7.475 1.00 92.25 134 SER A CA 1
ATOM 1024 C C . SER A 1 134 ? 10.755 -8.463 -8.125 1.00 92.25 134 SER A C 1
ATOM 1026 O O . SER A 1 134 ? 9.547 -8.681 -8.125 1.00 92.25 134 SER A O 1
ATOM 1028 N N . GLY A 1 135 ? 11.623 -9.331 -8.650 1.00 89.88 135 GLY A N 1
ATOM 1029 C CA . GLY A 1 135 ? 11.212 -10.645 -9.168 1.00 89.88 135 GLY A CA 1
ATOM 1030 C C . GLY A 1 135 ? 10.540 -10.637 -10.542 1.00 89.88 135 GLY A C 1
ATOM 1031 O O . GLY A 1 135 ? 10.200 -11.703 -11.047 1.00 89.88 135 GLY A O 1
ATOM 1032 N N . VAL A 1 136 ? 10.400 -9.473 -11.180 1.00 91.19 136 VAL A N 1
ATOM 1033 C CA . VAL A 1 136 ? 9.820 -9.367 -12.524 1.00 91.19 136 VAL A CA 1
ATOM 1034 C C . VAL A 1 136 ? 10.888 -9.163 -13.605 1.00 91.19 136 VAL A C 1
ATOM 1036 O O . VAL A 1 136 ? 11.970 -8.621 -13.357 1.00 91.19 136 VAL A O 1
ATOM 1039 N N . SER A 1 137 ? 10.586 -9.596 -14.832 1.00 88.56 137 SER A N 1
ATOM 1040 C CA . SER A 1 137 ? 11.459 -9.399 -15.995 1.00 88.56 137 SER A CA 1
ATOM 1041 C C . SER A 1 137 ? 11.320 -7.988 -16.588 1.00 88.56 137 SER A C 1
ATOM 1043 O O . SER A 1 137 ? 10.438 -7.215 -16.214 1.00 88.56 137 SER A O 1
ATOM 1045 N N . ALA A 1 138 ? 12.177 -7.644 -17.556 1.00 89.62 138 ALA A N 1
ATOM 1046 C CA . ALA A 1 138 ? 12.095 -6.363 -18.268 1.00 89.62 138 ALA A CA 1
ATOM 1047 C C . ALA A 1 138 ? 10.807 -6.196 -19.102 1.00 89.62 138 ALA A C 1
ATOM 1049 O O . ALA A 1 138 ? 10.437 -5.063 -19.416 1.00 89.62 138 ALA A O 1
ATOM 1050 N N . ASP A 1 139 ? 10.131 -7.305 -19.420 1.00 88.75 139 ASP A N 1
ATOM 1051 C CA . ASP A 1 139 ? 8.889 -7.340 -20.203 1.00 88.75 139 ASP A CA 1
ATOM 1052 C C . ASP A 1 139 ? 7.629 -7.234 -19.333 1.00 88.75 139 ASP A C 1
ATOM 1054 O O . ASP A 1 139 ? 6.517 -7.195 -19.860 1.00 88.75 139 ASP A O 1
ATOM 1058 N N . TRP A 1 140 ? 7.780 -7.195 -18.004 1.00 93.44 140 TRP A N 1
ATOM 1059 C CA . TRP A 1 140 ? 6.657 -7.013 -17.090 1.00 93.44 140 TRP A CA 1
ATOM 1060 C C . TRP A 1 140 ? 5.928 -5.692 -17.360 1.00 93.44 140 TRP A C 1
ATOM 1062 O O . TRP A 1 140 ? 6.558 -4.657 -17.558 1.00 93.44 140 TRP A O 1
ATOM 1072 N N . ASP A 1 141 ? 4.596 -5.724 -17.361 1.00 93.38 141 ASP A N 1
ATOM 1073 C CA . ASP A 1 141 ? 3.739 -4.571 -17.632 1.00 93.38 141 ASP A CA 1
ATOM 1074 C C . ASP A 1 141 ? 3.080 -4.086 -16.326 1.00 93.38 141 ASP A C 1
ATOM 1076 O O . ASP A 1 141 ? 2.301 -4.841 -15.727 1.00 93.38 141 ASP A O 1
ATOM 1080 N N . PRO A 1 142 ? 3.290 -2.822 -15.899 1.00 93.88 142 PRO A N 1
ATOM 1081 C CA . PRO A 1 142 ? 2.592 -2.264 -14.747 1.00 93.88 142 PRO A CA 1
ATOM 1082 C C . PRO A 1 142 ? 1.080 -2.259 -14.935 1.00 93.88 142 PRO A C 1
ATOM 1084 O O . PRO A 1 142 ? 0.349 -2.275 -13.961 1.00 93.88 142 PRO A O 1
ATOM 1087 N N . PHE A 1 143 ? 0.558 -2.308 -16.150 1.00 93.31 143 PHE A N 1
ATOM 1088 C CA . PHE A 1 143 ? -0.880 -2.423 -16.368 1.00 93.31 143 PHE A CA 1
ATOM 1089 C C . PHE A 1 143 ? -1.301 -3.805 -16.877 1.00 93.31 143 PHE A C 1
ATOM 1091 O O . PHE A 1 143 ? -2.360 -3.960 -17.492 1.00 93.31 143 PHE A O 1
ATOM 1098 N N . GLY A 1 144 ? -0.455 -4.807 -16.624 1.00 92.62 144 GLY A N 1
ATOM 1099 C CA . GLY A 1 144 ? -0.672 -6.197 -16.997 1.00 92.62 144 GLY A CA 1
ATOM 1100 C C . GLY A 1 144 ? -1.869 -6.830 -16.293 1.00 92.62 144 GLY A C 1
ATOM 1101 O O . GLY A 1 144 ? -2.624 -7.560 -16.938 1.00 92.62 144 GLY A O 1
ATOM 1102 N N . GLN A 1 145 ? -2.072 -6.505 -15.010 1.00 91.94 145 GLN A N 1
ATOM 1103 C CA . GLN A 1 145 ? -3.220 -6.941 -14.217 1.00 91.94 145 GLN A CA 1
ATOM 1104 C C . GLN A 1 145 ? -3.836 -5.807 -13.394 1.00 91.94 145 GLN A C 1
ATOM 1106 O O . GLN A 1 145 ? -3.146 -5.058 -12.701 1.00 91.94 145 GLN A O 1
ATOM 1111 N N . GLY A 1 146 ? -5.159 -5.707 -13.454 1.00 93.00 146 GLY A N 1
ATOM 1112 C CA . GLY A 1 146 ? -5.937 -4.757 -12.673 1.00 93.00 146 GLY A CA 1
ATOM 1113 C C . GLY A 1 146 ? -7.377 -4.680 -13.144 1.00 93.00 146 GLY A C 1
ATOM 1114 O O . GLY A 1 146 ? -7.857 -5.537 -13.885 1.00 93.00 146 GLY A O 1
ATOM 1115 N N . TYR A 1 147 ? -8.074 -3.642 -12.708 1.00 93.25 147 TYR A N 1
ATOM 1116 C CA . TYR A 1 147 ? -9.481 -3.432 -13.004 1.00 93.25 147 TYR A CA 1
ATOM 1117 C C . TYR A 1 147 ? -9.767 -1.954 -13.231 1.00 93.25 147 TYR A C 1
ATOM 1119 O O . TYR A 1 147 ? -9.135 -1.083 -12.641 1.00 93.25 147 TYR A O 1
ATOM 1127 N N . TRP A 1 148 ? -10.786 -1.666 -14.029 1.00 91.75 148 TRP A N 1
ATOM 1128 C CA . TRP A 1 148 ? -11.460 -0.377 -13.985 1.00 91.75 148 TRP A CA 1
ATOM 1129 C C . TRP A 1 148 ? -12.678 -0.479 -13.070 1.00 91.75 148 TRP A C 1
ATOM 1131 O O . TRP A 1 148 ? -13.584 -1.271 -13.332 1.00 91.75 148 TRP A O 1
ATOM 1141 N N . GLY A 1 149 ? -12.701 0.328 -12.011 1.00 90.12 149 GLY A N 1
ATOM 1142 C CA . GLY A 1 149 ? -13.859 0.503 -11.133 1.00 90.12 149 GLY A CA 1
ATOM 1143 C C . GLY A 1 149 ? -14.495 1.870 -11.348 1.00 90.12 149 GLY A C 1
ATOM 1144 O O . GLY A 1 149 ? -13.781 2.868 -11.429 1.00 90.12 149 GLY A O 1
ATOM 1145 N N . TYR A 1 150 ? -15.822 1.933 -11.464 1.00 84.81 150 TYR A N 1
ATOM 1146 C CA . TYR A 1 150 ? -16.537 3.204 -11.581 1.00 84.81 150 TYR A CA 1
ATOM 1147 C C . TYR A 1 150 ? -16.963 3.717 -10.205 1.00 84.81 150 TYR A C 1
ATOM 1149 O O . TYR A 1 150 ? -17.747 3.080 -9.503 1.00 84.81 150 TYR A O 1
ATOM 1157 N N . TYR A 1 151 ? -16.485 4.906 -9.852 1.00 78.69 151 TYR A N 1
ATOM 1158 C CA . TYR A 1 151 ? -16.895 5.633 -8.658 1.00 78.69 151 TYR A CA 1
ATOM 1159 C C . TYR A 1 151 ? -17.678 6.876 -9.069 1.00 78.69 151 TYR A C 1
ATOM 1161 O O . TYR A 1 151 ? -17.253 7.638 -9.935 1.00 78.69 151 TYR A O 1
ATOM 1169 N N . THR A 1 152 ? -18.816 7.125 -8.426 1.00 74.75 152 THR A N 1
ATOM 1170 C CA . THR A 1 152 ? -19.737 8.208 -8.814 1.00 74.75 152 THR A CA 1
ATOM 1171 C C . THR A 1 152 ? -19.118 9.606 -8.736 1.00 74.75 152 THR A C 1
ATOM 1173 O O . THR A 1 152 ? -19.519 10.492 -9.484 1.00 74.75 152 THR A O 1
ATOM 1176 N N . THR A 1 153 ? -18.137 9.811 -7.856 1.00 73.19 153 THR A N 1
ATOM 1177 C CA . THR A 1 153 ? -17.503 11.115 -7.604 1.00 73.19 153 THR A CA 1
ATOM 1178 C C . THR A 1 153 ? -16.270 11.386 -8.465 1.00 73.19 153 THR A C 1
ATOM 1180 O O . THR A 1 153 ? -15.973 12.542 -8.756 1.00 73.19 153 THR A O 1
ATOM 1183 N N . ILE A 1 154 ? -15.546 10.340 -8.872 1.00 75.31 154 ILE A N 1
ATOM 1184 C CA . ILE A 1 154 ? -14.230 10.438 -9.536 1.00 75.31 154 ILE A CA 1
ATOM 1185 C C . ILE A 1 154 ? -14.171 9.704 -10.887 1.00 75.31 154 ILE A C 1
ATOM 1187 O O . ILE A 1 154 ? -13.184 9.811 -11.614 1.00 75.31 154 ILE A O 1
ATOM 1191 N N . GLY A 1 155 ? -15.249 9.017 -11.269 1.00 80.12 155 GLY A N 1
ATOM 1192 C CA . GLY A 1 155 ? -15.374 8.260 -12.509 1.00 80.12 155 GLY A CA 1
ATOM 1193 C C . GLY A 1 155 ? -14.634 6.924 -12.472 1.00 80.12 155 GLY A C 1
ATOM 1194 O O . GLY A 1 155 ? -14.464 6.315 -11.419 1.00 80.12 155 GLY A O 1
ATOM 1195 N N . TYR A 1 156 ? -14.222 6.450 -13.652 1.00 84.31 156 TYR A N 1
ATOM 1196 C CA . TYR A 1 156 ? -13.409 5.240 -13.754 1.00 84.31 156 TYR A CA 1
ATOM 1197 C C . TYR A 1 156 ? -12.017 5.453 -13.172 1.00 84.31 156 TYR A C 1
ATOM 1199 O O . TYR A 1 156 ? -11.249 6.287 -13.660 1.00 84.31 156 TYR A O 1
ATOM 1207 N N . THR A 1 157 ? -11.710 4.621 -12.189 1.00 88.50 157 THR A N 1
ATOM 1208 C CA . THR A 1 157 ? -10.453 4.557 -11.462 1.00 88.50 157 THR A CA 1
ATOM 1209 C C . THR A 1 157 ? -9.781 3.220 -11.734 1.00 88.50 157 THR A C 1
ATOM 1211 O O . THR A 1 157 ? -10.437 2.176 -11.768 1.00 88.50 157 THR A O 1
ATOM 1214 N N . TRP A 1 158 ? -8.470 3.258 -11.945 1.00 91.81 158 TRP A N 1
ATOM 1215 C CA . TRP A 1 158 ? -7.646 2.067 -12.048 1.00 91.81 158 TRP A CA 1
ATOM 1216 C C . TRP A 1 158 ? -7.464 1.441 -10.667 1.00 91.81 158 TRP A C 1
ATOM 1218 O O . TRP A 1 158 ? -6.978 2.092 -9.749 1.00 91.81 158 TRP A O 1
ATOM 1228 N N . ILE A 1 159 ? -7.823 0.173 -10.534 1.00 92.88 159 ILE A N 1
ATOM 1229 C CA . ILE A 1 159 ? -7.617 -0.632 -9.336 1.00 92.88 159 ILE A CA 1
ATOM 1230 C C . ILE A 1 159 ? -6.530 -1.647 -9.672 1.00 92.88 159 ILE A C 1
ATOM 1232 O O . ILE A 1 159 ? -6.694 -2.482 -10.562 1.00 92.88 159 ILE A O 1
ATOM 1236 N N . SER A 1 160 ? -5.404 -1.550 -8.975 1.00 92.69 160 SER A N 1
ATOM 1237 C CA . SER A 1 160 ? -4.270 -2.457 -9.144 1.00 92.69 160 SER A CA 1
ATOM 1238 C C . SER A 1 160 ? -4.654 -3.917 -8.901 1.00 92.69 160 SER A C 1
ATOM 1240 O O . SER A 1 160 ? -5.370 -4.211 -7.947 1.00 92.69 160 SER A O 1
ATOM 1242 N N . GLY A 1 161 ? -4.110 -4.838 -9.703 1.00 91.62 161 GLY A N 1
ATOM 1243 C CA . GLY A 1 161 ? -4.080 -6.266 -9.363 1.00 91.62 161 GLY A CA 1
ATOM 1244 C C . GLY A 1 161 ? -2.980 -6.633 -8.354 1.00 91.62 161 GLY A C 1
ATOM 1245 O O . GLY A 1 161 ? -2.927 -7.762 -7.885 1.00 91.62 161 GLY A O 1
ATOM 1246 N N . TYR A 1 162 ? -2.102 -5.686 -8.019 1.00 92.12 162 TYR A N 1
ATOM 1247 C CA . TYR A 1 162 ? -0.935 -5.873 -7.156 1.00 92.12 162 TYR A CA 1
ATOM 1248 C C . TYR A 1 162 ? -1.113 -5.195 -5.798 1.00 92.12 162 TYR A C 1
ATOM 1250 O O . TYR A 1 162 ? -1.566 -4.047 -5.748 1.00 92.12 162 TYR A O 1
ATOM 1258 N N . ALA A 1 163 ? -0.670 -5.865 -4.727 1.00 89.06 163 ALA A N 1
ATOM 1259 C CA . ALA A 1 163 ? -0.816 -5.418 -3.336 1.00 89.06 163 ALA A CA 1
ATOM 1260 C C . ALA A 1 163 ? -0.222 -4.023 -3.060 1.00 89.06 163 ALA A C 1
ATOM 1262 O O . ALA A 1 163 ? -0.784 -3.259 -2.289 1.00 89.06 163 ALA A O 1
ATOM 1263 N N . TRP A 1 164 ? 0.861 -3.661 -3.748 1.00 91.00 164 TRP A N 1
ATOM 1264 C CA . TRP A 1 164 ? 1.569 -2.384 -3.597 1.00 91.00 164 TRP A CA 1
ATOM 1265 C C . TRP A 1 164 ? 1.010 -1.239 -4.457 1.00 91.00 164 TRP A C 1
ATOM 1267 O O . TRP A 1 164 ? 1.485 -0.106 -4.393 1.00 91.00 164 TRP A O 1
ATOM 1277 N N . GLY A 1 165 ? 0.030 -1.517 -5.321 1.00 91.31 165 GLY A N 1
ATOM 1278 C CA . GLY A 1 165 ? -0.332 -0.607 -6.407 1.00 91.31 165 GLY A CA 1
ATOM 1279 C C . GLY A 1 165 ? -1.116 0.637 -5.999 1.00 91.31 165 GLY A C 1
ATOM 1280 O O . GLY A 1 165 ? -1.227 1.551 -6.813 1.00 91.31 165 GLY A O 1
ATOM 1281 N N . TRP A 1 166 ? -1.631 0.713 -4.767 1.00 86.94 166 TRP A N 1
ATOM 1282 C CA . TRP A 1 166 ? -2.407 1.872 -4.311 1.00 86.94 166 TRP A CA 1
ATOM 1283 C C . TRP A 1 166 ? -1.703 3.192 -4.640 1.00 86.94 166 TRP A C 1
ATOM 1285 O O . TRP A 1 166 ? -2.304 4.102 -5.201 1.00 86.94 166 TRP A O 1
ATOM 1295 N N . TRP A 1 167 ? -0.407 3.294 -4.369 1.00 87.50 167 TRP A N 1
ATOM 1296 C CA . TRP A 1 167 ? 0.280 4.564 -4.543 1.00 87.50 167 TRP A CA 1
ATOM 1297 C C . TRP A 1 167 ? 0.822 4.787 -5.962 1.00 87.50 167 TRP A C 1
ATOM 1299 O O . TRP A 1 167 ? 0.488 5.817 -6.558 1.00 87.50 167 TRP A O 1
ATOM 1309 N N . PRO A 1 168 ? 1.544 3.835 -6.591 1.00 91.31 168 PRO A N 1
ATOM 1310 C CA . PRO A 1 168 ? 2.085 4.043 -7.933 1.00 91.31 168 PRO A CA 1
ATOM 1311 C C . PRO A 1 168 ? 1.042 4.248 -9.031 1.00 91.31 168 PRO A C 1
ATOM 1313 O O . PRO A 1 168 ? 1.376 4.780 -10.093 1.00 91.31 168 PRO A O 1
ATOM 1316 N N . TYR A 1 169 ? -0.216 3.837 -8.821 1.00 91.56 169 TYR A N 1
ATOM 1317 C CA . TYR A 1 169 ? -1.279 4.092 -9.796 1.00 91.56 169 TYR A CA 1
ATOM 1318 C C . TYR A 1 169 ? -2.043 5.395 -9.602 1.00 91.56 169 TYR A C 1
ATOM 1320 O O . TYR A 1 169 ? -2.848 5.746 -10.463 1.00 91.56 169 TYR A O 1
ATOM 1328 N N . HIS A 1 170 ? -1.768 6.134 -8.533 1.00 87.50 170 HIS A N 1
ATOM 1329 C CA . HIS A 1 170 ? -2.498 7.359 -8.219 1.00 87.50 170 HIS A CA 1
ATOM 1330 C C . HIS A 1 170 ? -1.587 8.557 -7.935 1.00 87.50 170 HIS A C 1
ATOM 1332 O O . HIS A 1 170 ? -2.046 9.701 -7.944 1.00 87.50 170 HIS A O 1
ATOM 1338 N N . CYS A 1 171 ? -0.291 8.305 -7.762 1.00 84.88 171 CYS A N 1
ATOM 1339 C CA . CYS A 1 171 ? 0.751 9.290 -7.525 1.00 84.88 171 CYS A CA 1
ATOM 1340 C C . CYS A 1 171 ? 1.994 8.991 -8.366 1.00 84.88 171 CYS A C 1
ATOM 1342 O O . CYS A 1 171 ? 2.228 7.853 -8.774 1.00 84.88 171 CYS A O 1
ATOM 1344 N N . GLY A 1 172 ? 2.823 10.013 -8.588 1.00 86.00 172 GLY A N 1
ATOM 1345 C CA . GLY A 1 172 ? 4.073 9.860 -9.331 1.00 86.00 172 GLY A CA 1
ATOM 1346 C C . GLY A 1 172 ? 3.865 9.512 -10.807 1.00 86.00 172 GLY A C 1
ATOM 1347 O O . GLY A 1 172 ? 2.829 9.835 -11.398 1.00 86.00 172 GLY A O 1
ATOM 1348 N N . ALA A 1 173 ? 4.875 8.889 -11.416 1.00 88.31 173 ALA A N 1
ATOM 1349 C CA . ALA A 1 173 ? 4.807 8.504 -12.821 1.00 88.31 173 ALA A CA 1
ATOM 1350 C C . ALA A 1 173 ? 5.633 7.263 -13.172 1.00 88.31 173 ALA A C 1
ATOM 1352 O O . ALA A 1 173 ? 6.777 7.101 -12.740 1.00 88.31 173 ALA A O 1
ATOM 1353 N N . TRP A 1 174 ? 5.074 6.428 -14.047 1.00 92.88 174 TRP A N 1
ATOM 1354 C CA . TRP A 1 174 ? 5.766 5.296 -14.655 1.00 92.88 174 TRP A CA 1
ATOM 1355 C C . TRP A 1 174 ? 6.609 5.721 -15.859 1.00 92.88 174 TRP A C 1
ATOM 1357 O O . TRP A 1 174 ? 6.168 6.477 -16.730 1.00 92.88 174 TRP A O 1
ATOM 1367 N N . ASN A 1 175 ? 7.825 5.187 -15.919 1.00 93.38 175 ASN A N 1
ATOM 1368 C CA . ASN A 1 175 ? 8.805 5.425 -16.965 1.00 93.38 175 ASN A CA 1
ATOM 1369 C C . ASN A 1 175 ? 9.466 4.109 -17.374 1.00 93.38 175 ASN A C 1
ATOM 1371 O O . ASN A 1 175 ? 9.909 3.328 -16.537 1.00 93.38 175 ASN A O 1
ATOM 1375 N N . TRP A 1 176 ? 9.569 3.880 -18.674 1.00 93.19 176 TRP A N 1
ATOM 1376 C CA . TRP A 1 176 ? 10.263 2.727 -19.226 1.00 93.19 176 TRP A CA 1
ATOM 1377 C C . TRP A 1 176 ? 11.730 3.049 -19.523 1.00 93.19 176 TRP A C 1
ATOM 1379 O O . TRP A 1 176 ? 12.028 4.062 -20.162 1.00 93.19 176 TRP A O 1
ATOM 1389 N N . PHE A 1 177 ? 12.640 2.167 -19.108 1.00 91.31 177 PHE A N 1
ATOM 1390 C CA . PHE A 1 177 ? 14.084 2.232 -19.337 1.00 91.31 177 PHE A CA 1
ATOM 1391 C C . PHE A 1 177 ? 14.528 1.036 -20.184 1.00 91.31 177 PHE A C 1
ATOM 1393 O O . PHE A 1 177 ? 14.307 -0.118 -19.819 1.00 91.31 177 PHE A O 1
ATOM 1400 N N . GLY A 1 178 ? 15.177 1.307 -21.320 1.00 85.75 178 GLY A N 1
ATOM 1401 C CA . GLY A 1 178 ? 15.645 0.255 -22.224 1.00 85.75 178 GLY A CA 1
ATOM 1402 C C . GLY A 1 178 ? 16.669 -0.645 -21.539 1.00 85.75 178 GLY A C 1
ATOM 1403 O O . GLY A 1 178 ? 17.612 -0.147 -20.933 1.00 85.75 178 GLY A O 1
ATOM 1404 N N . GLY A 1 179 ? 16.459 -1.960 -21.605 1.00 82.31 179 GLY A N 1
ATOM 1405 C CA . GLY A 1 179 ? 17.306 -2.963 -20.951 1.00 82.31 179 GLY A CA 1
ATOM 1406 C C . GLY A 1 179 ? 16.943 -3.269 -19.493 1.00 82.31 179 GLY A C 1
ATOM 1407 O O . GLY A 1 179 ? 17.256 -4.358 -19.024 1.00 82.31 179 GLY A O 1
ATOM 1408 N N . PHE A 1 180 ? 16.233 -2.3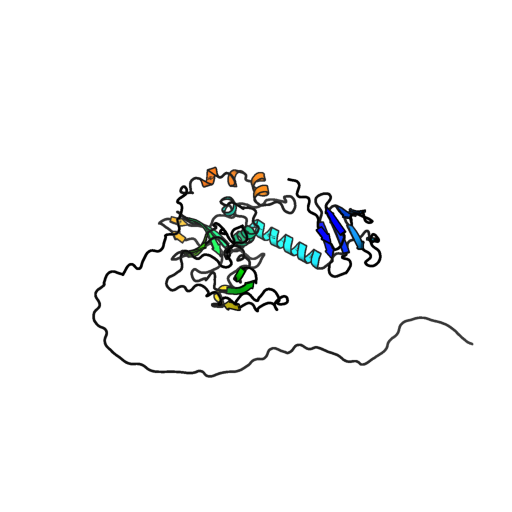76 -18.793 1.00 91.12 180 PHE A N 1
ATOM 1409 C CA . PHE A 1 180 ? 15.765 -2.629 -17.424 1.00 91.12 180 PHE A CA 1
ATOM 1410 C C . PHE A 1 180 ? 14.264 -2.956 -17.362 1.00 91.12 180 PHE A C 1
ATOM 1412 O O . PHE A 1 180 ? 13.868 -3.911 -16.693 1.00 91.12 180 PHE A O 1
ATOM 1419 N N . GLY A 1 181 ? 13.424 -2.201 -18.071 1.00 93.81 181 GLY A N 1
ATOM 1420 C CA . GLY A 1 181 ? 11.964 -2.295 -18.005 1.00 93.81 181 GLY A CA 1
ATOM 1421 C C . GLY A 1 181 ? 11.337 -1.079 -17.322 1.00 93.81 181 GLY A C 1
ATOM 1422 O O . GLY A 1 181 ? 11.847 0.037 -17.426 1.00 93.81 181 GLY A O 1
ATOM 1423 N N . TRP A 1 182 ? 10.203 -1.279 -16.655 1.00 95.25 182 TRP A N 1
ATOM 1424 C CA . TRP A 1 182 ? 9.449 -0.200 -16.016 1.00 95.25 182 TRP A CA 1
ATOM 1425 C C . TRP A 1 182 ? 9.993 0.177 -14.638 1.00 95.25 182 TRP A C 1
ATOM 1427 O O . TRP A 1 182 ? 10.293 -0.683 -13.815 1.00 95.25 182 TRP A O 1
ATOM 1437 N N . MET A 1 183 ? 10.058 1.482 -14.391 1.00 95.62 183 MET A N 1
ATOM 1438 C CA . MET A 1 183 ? 10.371 2.093 -13.106 1.00 95.62 183 MET A CA 1
ATOM 1439 C C . MET A 1 183 ? 9.332 3.168 -12.784 1.00 95.62 183 MET A C 1
ATOM 1441 O O . MET A 1 183 ? 8.912 3.927 -13.662 1.00 95.62 183 MET A O 1
ATOM 1445 N N . TRP A 1 184 ? 8.922 3.247 -11.527 1.00 94.75 184 TRP A N 1
ATOM 1446 C CA . TRP A 1 184 ? 8.044 4.287 -11.013 1.00 94.75 184 TRP A CA 1
ATOM 1447 C C . TRP A 1 184 ? 8.852 5.348 -10.271 1.00 94.75 184 TRP A C 1
ATOM 1449 O O . TRP A 1 184 ? 9.769 5.031 -9.521 1.00 94.75 184 TRP A O 1
ATOM 1459 N N . PHE A 1 185 ? 8.502 6.613 -10.464 1.00 89.94 185 PHE A N 1
ATOM 1460 C CA . PHE A 1 185 ? 9.150 7.736 -9.797 1.00 89.94 185 PHE A CA 1
ATOM 1461 C C . PHE A 1 185 ? 8.160 8.370 -8.824 1.00 89.94 185 PHE A C 1
ATOM 1463 O O . PHE A 1 185 ? 7.090 8.808 -9.273 1.00 89.94 185 PHE A O 1
ATOM 1470 N N . PRO A 1 186 ? 8.503 8.464 -7.524 1.00 85.06 186 PRO A N 1
ATOM 1471 C CA . PRO A 1 186 ? 7.730 9.239 -6.574 1.00 85.06 186 PRO A CA 1
ATOM 1472 C C . PRO A 1 186 ? 7.603 10.669 -7.073 1.00 85.06 186 PRO A C 1
ATOM 1474 O O . PRO A 1 186 ? 8.551 11.278 -7.568 1.00 85.06 186 PRO A O 1
ATOM 1477 N N . GLY A 1 187 ? 6.416 11.229 -6.936 1.00 75.81 187 GLY A N 1
ATOM 1478 C CA . GLY A 1 187 ? 6.150 12.565 -7.427 1.00 75.81 187 GLY A CA 1
ATOM 1479 C C . GLY A 1 187 ? 4.856 13.097 -6.867 1.00 75.81 187 GLY A C 1
ATOM 1480 O O . GLY A 1 187 ? 4.121 12.387 -6.179 1.00 75.81 187 GLY A O 1
ATOM 1481 N N . ASN A 1 188 ? 4.594 14.368 -7.170 1.00 66.44 188 ASN A N 1
ATOM 1482 C CA . ASN A 1 188 ? 3.382 15.025 -6.718 1.00 66.44 188 ASN A CA 1
ATOM 1483 C C . ASN A 1 188 ? 2.169 14.173 -7.091 1.00 66.44 188 ASN A C 1
ATOM 1485 O O . ASN A 1 188 ? 2.001 13.779 -8.246 1.00 66.44 188 ASN A O 1
ATOM 1489 N N . CYS A 1 189 ? 1.300 13.947 -6.122 1.00 64.69 189 CYS A N 1
ATOM 1490 C CA . CYS A 1 189 ? 0.049 13.283 -6.388 1.00 64.69 189 CYS A CA 1
ATOM 1491 C C . CYS A 1 189 ? -0.952 14.205 -7.133 1.00 64.69 189 CYS A C 1
ATOM 1493 O O . CYS A 1 189 ? -2.027 13.770 -7.515 1.00 64.69 189 CYS A O 1
ATOM 1495 N N . GLY A 1 190 ? -0.609 15.468 -7.428 1.00 51.38 190 GLY A N 1
ATOM 1496 C CA . GLY A 1 190 ? -1.389 16.392 -8.271 1.00 51.38 190 GLY A CA 1
ATOM 1497 C C . GLY A 1 190 ? -2.172 17.453 -7.488 1.00 51.38 190 GLY A C 1
ATOM 1498 O O . GLY A 1 190 ? -1.989 17.609 -6.290 1.00 51.38 190 GLY A O 1
ATOM 1499 N N . PHE A 1 191 ? -3.061 18.187 -8.165 1.00 44.12 191 PHE A N 1
ATOM 1500 C CA . PHE A 1 191 ? -4.082 19.059 -7.558 1.00 44.12 191 PHE A CA 1
ATOM 1501 C C . PHE A 1 191 ? -5.447 18.665 -8.143 1.00 44.12 191 PHE A C 1
ATOM 1503 O O . PHE A 1 191 ? -5.841 19.150 -9.200 1.00 44.12 191 PHE A O 1
ATOM 1510 N N . GLY A 1 192 ? -6.134 17.715 -7.507 1.00 41.62 192 GLY A N 1
ATOM 1511 C CA . GLY A 1 192 ? -7.483 17.290 -7.903 1.00 41.62 192 GLY A CA 1
ATOM 1512 C C . GLY A 1 192 ? -8.587 18.133 -7.252 1.00 41.62 192 GLY A C 1
ATOM 1513 O O . GLY A 1 192 ? -8.340 18.820 -6.264 1.00 41.62 192 GLY A O 1
ATOM 1514 N N . TYR A 1 193 ? -9.820 18.026 -7.766 1.00 40.38 193 TYR A N 1
ATOM 1515 C CA . TYR A 1 193 ? -11.041 18.685 -7.253 1.00 40.38 193 TYR A CA 1
ATOM 1516 C C . TYR A 1 193 ? -11.318 18.413 -5.755 1.00 40.38 193 TYR A C 1
ATOM 1518 O O . TYR A 1 193 ? -11.993 19.197 -5.100 1.00 40.38 193 TYR A O 1
ATOM 1526 N N . PHE A 1 194 ? -10.737 17.341 -5.201 1.00 45.25 194 PHE A N 1
ATOM 1527 C CA . PHE A 1 194 ? -10.805 16.960 -3.783 1.00 45.25 194 PHE A CA 1
ATOM 1528 C C . PHE A 1 194 ? -9.615 17.445 -2.934 1.00 45.25 194 PHE A C 1
ATOM 1530 O O . PHE A 1 194 ? -9.481 17.015 -1.797 1.00 45.25 194 PHE A O 1
ATOM 1537 N N . GLY A 1 195 ? -8.758 18.326 -3.469 1.00 40.22 195 GLY A N 1
ATOM 1538 C CA . GLY A 1 195 ? -7.703 19.017 -2.719 1.00 40.22 195 GLY A CA 1
ATOM 1539 C C . GLY A 1 195 ? -6.718 18.074 -2.022 1.00 40.22 195 GLY A C 1
ATOM 1540 O O . GLY A 1 195 ? -6.826 17.844 -0.826 1.00 40.22 195 GLY A O 1
ATOM 1541 N N . GLY A 1 196 ? -5.725 17.549 -2.744 1.00 52.34 196 GLY A N 1
ATOM 1542 C CA . GLY A 1 196 ? -4.677 16.741 -2.095 1.00 52.34 196 GLY A CA 1
ATOM 1543 C C . GLY A 1 196 ? -3.716 16.010 -3.020 1.00 52.34 196 GLY A C 1
ATOM 1544 O O . GLY A 1 196 ? -2.677 15.547 -2.574 1.00 52.34 196 GLY A O 1
ATOM 1545 N N . GLY A 1 197 ? -4.034 15.949 -4.310 1.00 60.50 197 GLY A N 1
ATOM 1546 C CA . GLY A 1 197 ? -3.222 15.206 -5.249 1.00 60.50 197 GLY A CA 1
ATOM 1547 C C . GLY A 1 197 ? -3.511 13.726 -5.137 1.00 60.50 197 GLY A C 1
ATOM 1548 O O . GLY A 1 197 ? -3.018 13.046 -4.263 1.00 60.50 197 GLY A O 1
ATOM 1549 N N . TRP A 1 198 ? -4.344 13.230 -6.029 1.00 74.62 198 TRP A N 1
ATOM 1550 C CA . TRP A 1 198 ? -4.519 11.815 -6.292 1.00 74.62 198 TRP A CA 1
ATOM 1551 C C . TRP A 1 198 ? -5.149 11.748 -7.685 1.00 74.62 198 TRP A C 1
ATOM 1553 O O . TRP A 1 198 ? -6.054 12.540 -7.981 1.00 74.62 198 TRP A O 1
ATOM 1563 N N . TYR A 1 199 ? -4.667 10.866 -8.557 1.00 77.00 199 TYR A N 1
ATOM 1564 C CA . TYR A 1 199 ? -5.225 10.685 -9.899 1.00 77.00 199 TYR A CA 1
ATOM 1565 C C . TYR A 1 199 ? -6.001 9.374 -9.990 1.00 77.00 199 TYR A C 1
ATOM 1567 O O . TYR A 1 199 ? -5.500 8.357 -9.528 1.00 77.00 199 TYR A O 1
ATOM 1575 N N . PRO A 1 200 ? -7.163 9.328 -10.668 1.00 81.94 200 PRO A N 1
ATOM 1576 C CA . PRO A 1 200 ? -7.907 8.081 -10.854 1.00 81.94 200 PRO A CA 1
ATOM 1577 C C . PRO A 1 200 ? -7.139 7.026 -11.658 1.00 81.94 200 PRO A C 1
ATOM 1579 O O . PRO A 1 200 ? -7.502 5.857 -11.627 1.00 81.94 200 PRO A O 1
ATOM 1582 N N . TYR A 1 201 ? -6.077 7.405 -12.366 1.00 83.88 201 TYR A N 1
ATOM 1583 C CA . TYR A 1 201 ? -5.165 6.489 -13.040 1.00 83.88 201 TYR A CA 1
ATOM 1584 C C . TYR A 1 201 ? -3.765 7.110 -13.123 1.00 83.88 201 TYR A C 1
ATOM 1586 O O . TYR A 1 201 ? -3.626 8.335 -13.114 1.00 83.88 201 TYR A O 1
ATOM 1594 N N . SER A 1 202 ? -2.734 6.267 -13.220 1.00 82.62 202 SER A N 1
ATOM 1595 C CA . SER A 1 202 ? -1.344 6.724 -13.113 1.00 82.62 202 SER A CA 1
ATOM 1596 C C . SER A 1 202 ? -0.913 7.572 -14.297 1.00 82.62 202 SER A C 1
ATOM 1598 O O . SER A 1 202 ? -1.327 7.339 -15.437 1.00 82.62 202 SER A O 1
ATOM 1600 N N . THR A 1 203 ? 0.031 8.473 -14.047 1.00 83.38 203 THR A N 1
ATOM 1601 C CA . THR A 1 203 ? 0.740 9.153 -15.126 1.00 83.38 203 THR A CA 1
ATOM 1602 C C . THR A 1 203 ? 1.814 8.230 -15.709 1.00 83.38 203 THR A C 1
ATOM 1604 O O . THR A 1 203 ? 2.586 7.608 -14.983 1.00 83.38 203 THR A O 1
ATOM 1607 N N . VAL A 1 204 ? 1.898 8.161 -17.038 1.00 88.00 204 VAL A N 1
ATOM 1608 C CA . VAL A 1 204 ? 2.970 7.461 -17.759 1.00 88.00 204 VAL A CA 1
ATOM 1609 C C . VAL A 1 204 ? 3.737 8.495 -18.572 1.00 88.00 204 VAL A C 1
ATOM 1611 O O . VAL A 1 204 ? 3.175 9.091 -19.487 1.00 88.00 204 VAL A O 1
ATOM 1614 N N . TRP A 1 205 ? 5.003 8.737 -18.233 1.00 86.88 205 TRP A N 1
ATOM 1615 C CA . TRP A 1 205 ? 5.831 9.736 -18.924 1.00 86.88 205 TRP A CA 1
ATOM 1616 C C . TRP A 1 205 ? 6.576 9.147 -20.115 1.00 86.88 205 TRP A C 1
ATOM 1618 O O . TRP A 1 205 ? 6.609 9.748 -21.187 1.00 86.88 205 TRP A O 1
ATOM 1628 N N . ARG A 1 206 ? 7.148 7.951 -19.952 1.00 88.69 206 ARG A N 1
ATOM 1629 C CA . ARG A 1 206 ? 7.885 7.255 -21.009 1.00 88.69 206 ARG A CA 1
ATOM 1630 C C . ARG A 1 206 ? 7.406 5.819 -21.111 1.00 88.69 206 ARG A C 1
ATOM 1632 O O . ARG A 1 206 ? 7.467 5.089 -20.129 1.00 88.69 206 ARG A O 1
ATOM 1639 N N . CYS A 1 207 ? 6.968 5.412 -22.296 1.00 91.69 207 CYS A N 1
ATOM 1640 C CA . CYS A 1 207 ? 6.543 4.044 -22.582 1.00 91.69 207 CYS A CA 1
ATOM 1641 C C . CYS A 1 207 ? 7.469 3.385 -23.622 1.00 91.69 207 CYS A C 1
ATOM 1643 O O . CYS A 1 207 ? 8.155 4.100 -24.361 1.00 91.69 207 CYS A O 1
ATOM 1645 N N . PRO A 1 208 ? 7.526 2.040 -23.682 1.00 91.44 208 PRO A N 1
ATOM 1646 C CA . PRO A 1 208 ? 8.225 1.357 -24.758 1.00 91.44 208 PRO A CA 1
ATOM 1647 C C . PRO A 1 208 ? 7.556 1.645 -26.112 1.00 91.44 208 PRO A C 1
ATOM 1649 O O . PRO A 1 208 ? 6.358 1.947 -26.163 1.00 91.44 208 PRO A O 1
ATOM 1652 N N . PRO A 1 209 ? 8.294 1.527 -27.231 1.00 87.56 209 PRO A N 1
ATOM 1653 C CA . PRO A 1 209 ? 7.713 1.667 -28.561 1.00 87.56 209 PRO A CA 1
ATOM 1654 C C . PRO A 1 209 ? 6.478 0.773 -28.741 1.00 87.56 209 PRO A C 1
ATOM 1656 O O . PRO A 1 209 ? 6.493 -0.398 -28.370 1.00 87.56 209 PRO A O 1
ATOM 1659 N N . ASN A 1 210 ? 5.414 1.323 -29.333 1.00 89.12 210 ASN A N 1
ATOM 1660 C CA . ASN A 1 210 ? 4.130 0.647 -29.586 1.00 89.12 210 ASN A CA 1
ATOM 1661 C C . ASN A 1 210 ? 3.339 0.206 -28.339 1.00 89.12 210 ASN A C 1
ATOM 1663 O O . ASN A 1 210 ? 2.331 -0.493 -28.474 1.00 89.12 210 ASN A O 1
ATOM 1667 N N . TYR A 1 211 ? 3.743 0.622 -27.137 1.00 91.06 211 TYR A N 1
ATOM 1668 C CA . TYR A 1 211 ? 2.998 0.318 -25.923 1.00 91.06 211 TYR A CA 1
ATOM 1669 C C . TYR A 1 211 ? 1.633 1.013 -25.910 1.00 91.06 211 TYR A C 1
ATOM 1671 O O . TYR A 1 211 ? 1.517 2.210 -26.175 1.00 91.06 211 TYR A O 1
ATOM 1679 N N . LYS A 1 212 ? 0.588 0.260 -25.559 1.00 88.12 212 LYS A N 1
ATOM 1680 C CA . LYS A 1 212 ? -0.773 0.782 -25.405 1.00 88.12 212 LYS A CA 1
ATOM 1681 C C . LYS A 1 212 ? -1.141 0.777 -23.930 1.00 88.12 212 LYS A C 1
ATOM 1683 O O . LYS A 1 212 ? -1.295 -0.291 -23.338 1.00 88.12 212 LYS A O 1
ATOM 1688 N N . THR A 1 213 ? -1.328 1.950 -23.337 1.00 84.06 213 THR A N 1
ATOM 1689 C CA . THR A 1 213 ? -1.894 2.058 -21.985 1.00 84.06 213 THR A CA 1
ATOM 1690 C C . THR A 1 213 ? -3.325 1.506 -21.963 1.00 84.06 213 THR A C 1
ATOM 1692 O O . THR A 1 213 ? -4.011 1.536 -22.998 1.00 84.06 213 THR A O 1
ATOM 1695 N N . PRO A 1 214 ? -3.797 0.954 -20.828 1.00 83.62 214 PRO A N 1
ATOM 1696 C CA . PRO A 1 214 ? -5.175 0.494 -20.719 1.00 83.62 214 PRO A CA 1
ATOM 1697 C C . PRO A 1 214 ? -6.129 1.623 -21.069 1.00 83.62 214 PRO A C 1
ATOM 1699 O O . PRO A 1 214 ? -6.013 2.737 -20.562 1.00 83.62 214 PRO A O 1
ATOM 1702 N N . GLN A 1 215 ? -7.063 1.331 -21.966 1.00 81.94 215 GLN A N 1
ATOM 1703 C CA . GLN A 1 215 ? -8.067 2.305 -22.349 1.00 81.94 215 GLN A CA 1
ATOM 1704 C C . GLN A 1 215 ? -9.103 2.383 -21.236 1.00 81.94 215 GLN A C 1
ATOM 1706 O O . GLN A 1 215 ? -9.699 1.370 -20.864 1.00 81.94 215 GLN A O 1
ATOM 1711 N N . LYS A 1 216 ? -9.289 3.590 -20.701 1.00 82.50 216 LYS A N 1
ATOM 1712 C CA . LYS A 1 216 ? -10.358 3.880 -19.752 1.00 82.50 216 LYS A CA 1
ATOM 1713 C C . LYS A 1 216 ? -11.708 3.590 -20.431 1.00 82.50 216 LYS A C 1
ATOM 1715 O O . LYS A 1 216 ? -11.928 4.087 -21.540 1.00 82.50 216 LYS A O 1
ATOM 1720 N N . PRO A 1 217 ? -12.620 2.840 -19.791 1.00 81.12 217 PRO A N 1
ATOM 1721 C CA . PRO A 1 217 ? -13.969 2.652 -20.304 1.00 81.12 217 PRO A CA 1
ATOM 1722 C C . PRO A 1 217 ? -14.686 4.003 -20.458 1.00 81.12 217 PRO A C 1
ATOM 1724 O O . PRO A 1 217 ? -14.459 4.944 -19.690 1.00 81.12 217 PRO A O 1
ATOM 1727 N N . VAL A 1 218 ? -15.526 4.126 -21.488 1.00 69.81 218 VAL A N 1
ATOM 1728 C CA . VAL A 1 218 ? -16.191 5.392 -21.840 1.00 69.81 218 VAL A CA 1
ATOM 1729 C C . VAL A 1 218 ? -17.012 5.912 -20.655 1.00 69.81 218 VAL A C 1
ATOM 1731 O O . VAL A 1 218 ? -17.652 5.134 -19.950 1.00 69.81 218 VAL A O 1
ATOM 1734 N N . ASN A 1 219 ? -16.982 7.233 -20.434 1.00 55.62 219 ASN A N 1
ATOM 1735 C CA . ASN A 1 219 ? -17.738 7.906 -19.377 1.00 55.62 219 ASN A CA 1
ATOM 1736 C C . ASN A 1 219 ? -19.216 7.491 -19.425 1.00 55.62 219 ASN A C 1
ATOM 1738 O O . ASN A 1 219 ? -19.936 7.850 -20.356 1.00 55.62 219 ASN A O 1
ATOM 1742 N N . ILE A 1 220 ? -19.673 6.793 -18.389 1.00 55.66 220 ILE A N 1
ATOM 1743 C CA . ILE A 1 220 ? -21.100 6.663 -18.114 1.00 55.66 220 ILE A CA 1
ATOM 1744 C C . ILE A 1 220 ? -21.572 8.060 -17.675 1.00 55.66 220 ILE A C 1
ATOM 1746 O O . ILE A 1 220 ? -20.955 8.629 -16.764 1.00 55.66 220 ILE A O 1
ATOM 1750 N N . PRO A 1 221 ? -22.590 8.657 -18.328 1.00 52.09 221 PRO A N 1
ATOM 1751 C CA . PRO A 1 221 ? -23.098 9.969 -17.948 1.00 52.09 221 PRO A CA 1
ATOM 1752 C C . PRO A 1 221 ? -23.467 9.990 -16.460 1.00 52.09 221 PRO A C 1
ATOM 1754 O O . PRO A 1 221 ? -24.018 8.996 -15.973 1.00 52.09 221 PRO A O 1
ATOM 1757 N N . PRO A 1 222 ? -23.207 11.095 -15.738 1.00 49.09 222 PRO A N 1
ATOM 1758 C CA . PRO A 1 222 ? -23.658 11.244 -14.361 1.00 49.09 222 PRO A CA 1
ATOM 1759 C C . PRO A 1 222 ? -25.162 10.965 -14.287 1.00 49.09 222 PRO A C 1
ATOM 1761 O O . PRO A 1 222 ? -25.958 11.628 -14.957 1.00 49.09 222 PRO A O 1
ATOM 1764 N N . ARG A 1 223 ? -25.566 9.956 -13.508 1.00 54.72 223 ARG A N 1
ATOM 1765 C CA . ARG A 1 223 ? -26.988 9.713 -13.235 1.00 54.72 223 ARG A CA 1
ATOM 1766 C C . ARG A 1 223 ? -27.521 10.905 -12.431 1.00 54.72 223 ARG A C 1
ATOM 1768 O O . ARG A 1 223 ? -26.868 11.359 -11.496 1.00 54.72 223 ARG A O 1
ATOM 1775 N N . GLY A 1 224 ? -28.673 11.441 -12.841 1.00 49.62 224 GLY A N 1
ATOM 1776 C CA . GLY A 1 224 ? -29.266 12.649 -12.261 1.00 49.62 224 GLY A CA 1
ATOM 1777 C C . GLY A 1 224 ? -29.576 12.546 -10.754 1.00 49.62 224 GLY A C 1
ATOM 1778 O O . GLY A 1 224 ? -29.625 11.444 -10.204 1.00 49.62 224 GLY A O 1
ATOM 1779 N N . PRO A 1 225 ? -29.847 13.684 -10.088 1.00 47.66 225 PRO A N 1
ATOM 1780 C CA . PRO A 1 225 ? -29.822 13.864 -8.625 1.00 47.66 225 PRO A CA 1
ATOM 1781 C C . PRO A 1 225 ? -30.870 13.085 -7.797 1.00 47.66 225 PRO A C 1
ATOM 1783 O O . PRO A 1 225 ? -30.947 13.274 -6.587 1.00 47.66 225 PRO A O 1
ATOM 1786 N N . HIS A 1 226 ? -31.666 12.197 -8.402 1.00 48.56 226 HIS A N 1
ATOM 1787 C CA . HIS A 1 226 ? -32.786 11.507 -7.742 1.00 48.56 226 HIS A CA 1
ATOM 1788 C C . HIS A 1 226 ? -32.788 9.976 -7.884 1.00 48.56 226 HIS A C 1
ATOM 1790 O O . HIS A 1 226 ? -33.822 9.343 -7.673 1.00 48.56 226 HIS A O 1
ATOM 1796 N N . GLN A 1 227 ? -31.664 9.341 -8.226 1.00 51.12 227 GLN A N 1
ATOM 1797 C CA . GLN A 1 227 ? -31.609 7.876 -8.307 1.00 51.12 227 GLN A CA 1
ATOM 1798 C C . GLN A 1 227 ? -30.955 7.249 -7.072 1.00 51.12 227 GLN A C 1
ATOM 1800 O O . GLN A 1 227 ? -29.899 7.680 -6.615 1.00 51.12 227 GLN A O 1
ATOM 1805 N N . ARG A 1 228 ? -31.637 6.222 -6.538 1.00 46.28 228 ARG A N 1
ATOM 1806 C CA . ARG A 1 228 ? -31.210 5.364 -5.420 1.00 46.28 228 ARG A CA 1
ATOM 1807 C C . ARG A 1 228 ? -29.759 4.901 -5.605 1.00 46.28 228 ARG A C 1
ATOM 1809 O O . ARG A 1 228 ? -29.330 4.714 -6.743 1.00 46.28 228 ARG A O 1
ATOM 1816 N N . ILE A 1 229 ? -29.060 4.682 -4.484 1.00 45.66 229 ILE A N 1
ATOM 1817 C CA . ILE A 1 229 ? -27.687 4.148 -4.406 1.00 45.66 229 ILE A CA 1
ATOM 1818 C C . ILE A 1 229 ? -27.487 3.099 -5.516 1.00 45.66 229 ILE A C 1
ATOM 1820 O O . ILE A 1 229 ? -28.238 2.117 -5.544 1.00 45.66 229 ILE A O 1
ATOM 1824 N N . PRO A 1 230 ? -26.563 3.314 -6.471 1.00 51.72 230 PRO A N 1
ATOM 1825 C CA . PRO A 1 230 ? -26.407 2.412 -7.600 1.00 51.72 230 PRO A CA 1
ATOM 1826 C C . PRO A 1 230 ? -26.072 1.002 -7.120 1.00 51.72 230 PRO A C 1
ATOM 1828 O O . PRO A 1 230 ? -25.334 0.830 -6.151 1.00 51.72 230 PRO A O 1
ATOM 1831 N N . ARG A 1 231 ? -26.549 -0.014 -7.848 1.00 55.06 231 ARG A N 1
ATOM 1832 C CA . ARG A 1 231 ? -25.927 -1.345 -7.788 1.00 55.06 231 ARG A CA 1
ATOM 1833 C C . ARG A 1 231 ? -24.416 -1.164 -8.017 1.00 55.06 231 ARG A C 1
ATOM 1835 O O . ARG A 1 231 ? -24.085 -0.374 -8.906 1.00 55.06 231 ARG A O 1
ATOM 1842 N N . PRO A 1 232 ? -23.529 -1.852 -7.272 1.00 59.03 232 PRO A N 1
ATOM 1843 C CA . PRO A 1 232 ? -22.100 -1.834 -7.564 1.00 59.03 232 PRO A CA 1
ATOM 1844 C C . PRO A 1 232 ? -21.907 -2.145 -9.048 1.00 59.03 232 PRO A C 1
ATOM 1846 O O . PRO A 1 232 ? -22.356 -3.193 -9.520 1.00 59.03 232 PRO A O 1
ATOM 1849 N N . GLU A 1 233 ? -21.343 -1.206 -9.809 1.00 68.44 233 GLU A N 1
ATOM 1850 C CA . GLU A 1 233 ? -21.017 -1.496 -11.200 1.00 68.44 233 GLU A CA 1
ATOM 1851 C C . GLU A 1 233 ? -19.910 -2.555 -11.201 1.00 68.44 233 GLU A C 1
ATOM 1853 O O . GLU A 1 233 ? -18.977 -2.458 -10.397 1.00 68.44 233 GLU A O 1
ATOM 1858 N N . PRO A 1 234 ? -20.027 -3.605 -12.030 1.00 76.06 234 PRO A N 1
ATOM 1859 C CA . PRO A 1 234 ? -19.035 -4.664 -12.036 1.00 76.06 234 PRO A CA 1
ATOM 1860 C C . PRO A 1 234 ? -17.669 -4.095 -12.424 1.00 76.06 234 PRO A C 1
ATOM 1862 O O . PRO A 1 234 ? -17.556 -3.290 -13.351 1.00 76.06 234 PRO A O 1
ATOM 1865 N N . LEU A 1 235 ? -16.630 -4.542 -11.720 1.00 88.81 235 LEU A N 1
ATOM 1866 C CA . LEU A 1 235 ? -15.250 -4.228 -12.067 1.00 88.81 235 LEU A CA 1
ATOM 1867 C C . LEU A 1 235 ? -14.940 -4.758 -13.470 1.00 88.81 235 LEU A C 1
ATOM 1869 O O . LEU A 1 235 ? -15.204 -5.921 -13.779 1.00 88.81 235 LEU A O 1
ATOM 1873 N N . ILE A 1 236 ? -14.350 -3.918 -14.317 1.00 89.81 236 ILE A N 1
ATOM 1874 C CA . ILE A 1 236 ? -13.934 -4.323 -15.661 1.00 89.81 236 ILE A CA 1
ATOM 1875 C C . ILE A 1 236 ? -12.491 -4.802 -15.571 1.00 89.81 236 ILE A C 1
ATOM 1877 O O . ILE A 1 236 ? -11.569 -3.994 -15.455 1.00 89.81 236 ILE A O 1
ATOM 1881 N N . ALA A 1 237 ? -12.305 -6.119 -15.606 1.00 91.38 237 ALA A N 1
ATOM 1882 C CA . ALA A 1 237 ? -10.991 -6.736 -15.506 1.00 91.38 237 ALA A CA 1
ATOM 1883 C C . ALA A 1 237 ? -10.099 -6.388 -16.705 1.00 91.38 237 ALA A C 1
ATOM 1885 O O . ALA A 1 237 ? -10.517 -6.430 -17.863 1.00 91.38 237 ALA A O 1
ATOM 1886 N N . VAL A 1 238 ? -8.836 -6.105 -16.410 1.00 91.94 238 VAL A N 1
ATOM 1887 C CA . VAL A 1 238 ? -7.741 -6.013 -17.366 1.00 91.94 238 VAL A CA 1
ATOM 1888 C C . VAL A 1 238 ? -6.743 -7.103 -17.008 1.00 91.94 238 VAL A C 1
ATOM 1890 O O . VAL A 1 238 ? -6.117 -7.067 -15.954 1.00 91.94 238 VAL A O 1
ATOM 1893 N N . ASN A 1 239 ? -6.604 -8.079 -17.901 1.00 90.69 239 ASN A N 1
ATOM 1894 C CA . ASN A 1 239 ? -5.623 -9.149 -17.790 1.00 90.69 239 ASN A CA 1
ATOM 1895 C C . ASN A 1 239 ? -4.932 -9.312 -19.146 1.00 90.69 239 ASN A C 1
ATOM 1897 O O . ASN A 1 239 ? -5.531 -9.792 -20.108 1.00 90.69 239 ASN A O 1
ATOM 1901 N N . ARG A 1 240 ? -3.684 -8.849 -19.236 1.00 91.38 240 ARG A N 1
ATOM 1902 C CA . ARG A 1 240 ? -2.873 -8.865 -20.466 1.00 91.38 240 ARG A CA 1
ATOM 1903 C C . ARG A 1 240 ? -2.026 -10.127 -20.609 1.00 91.38 240 ARG A C 1
ATOM 1905 O O . ARG A 1 240 ? -1.275 -10.244 -21.574 1.00 91.38 240 ARG A O 1
ATOM 1912 N N . GLY A 1 241 ? -2.135 -11.051 -19.660 1.00 88.06 241 GLY A N 1
ATOM 1913 C CA . GLY A 1 241 ? -1.427 -12.319 -19.676 1.00 88.06 241 GLY A CA 1
ATOM 1914 C C . GLY A 1 241 ? -1.115 -12.833 -18.267 1.00 88.06 241 GLY A C 1
ATOM 1915 O O . GLY A 1 241 ? -0.942 -12.035 -17.339 1.00 88.06 241 GLY A O 1
ATOM 1916 N N . PRO A 1 242 ? -1.023 -14.163 -18.096 1.00 83.31 242 PRO A N 1
ATOM 1917 C CA . PRO A 1 242 ? -0.747 -14.784 -16.801 1.00 83.31 242 PRO A CA 1
ATOM 1918 C C . PRO A 1 242 ? 0.619 -14.380 -16.229 1.00 83.31 242 PRO A C 1
ATOM 1920 O O . PRO A 1 242 ? 0.745 -14.202 -15.023 1.00 83.31 242 PRO A O 1
ATOM 1923 N N . GLN A 1 243 ? 1.610 -14.105 -17.086 1.00 83.88 243 GLN A N 1
ATOM 1924 C CA . GLN A 1 243 ? 2.962 -13.703 -16.682 1.00 83.88 243 GLN A CA 1
ATOM 1925 C C . GLN A 1 243 ? 3.018 -12.411 -15.852 1.00 83.88 243 GLN A C 1
ATOM 1927 O O . GLN A 1 243 ? 4.048 -12.102 -15.260 1.00 83.88 243 GLN A O 1
ATOM 1932 N N . PHE A 1 244 ? 1.934 -11.634 -15.831 1.00 87.12 244 PHE A N 1
ATOM 1933 C CA . PHE A 1 244 ? 1.851 -10.413 -15.043 1.00 87.12 244 PHE A CA 1
ATOM 1934 C C . PHE A 1 244 ? 1.315 -10.646 -13.624 1.00 87.12 244 PHE A C 1
ATOM 1936 O O . PHE A 1 244 ? 1.514 -9.771 -12.795 1.00 87.12 244 PHE A O 1
ATOM 1943 N N . GLY A 1 245 ? 0.687 -11.792 -13.322 1.00 73.38 245 GLY A N 1
ATOM 1944 C CA . GLY A 1 245 ? 0.082 -12.080 -12.010 1.00 73.38 245 GLY A CA 1
ATOM 1945 C C . GLY A 1 245 ? 0.989 -12.808 -11.010 1.00 73.38 245 GLY A C 1
ATOM 1946 O O . GLY A 1 245 ? 0.907 -12.544 -9.816 1.00 73.38 245 GLY A O 1
ATOM 1947 N N . ASP A 1 246 ? 1.890 -13.671 -11.485 1.00 68.69 246 ASP A N 1
ATOM 1948 C CA . ASP A 1 246 ? 2.595 -14.647 -10.629 1.00 68.69 246 ASP A CA 1
ATOM 1949 C C . ASP A 1 246 ? 3.973 -14.178 -10.112 1.00 68.69 246 ASP A C 1
ATOM 1951 O O . ASP A 1 246 ? 4.689 -14.923 -9.446 1.00 68.69 246 ASP A O 1
ATOM 1955 N N . GLY A 1 247 ? 4.389 -12.950 -10.436 1.00 69.81 247 GLY A N 1
ATOM 1956 C CA . GLY A 1 247 ? 5.767 -12.484 -10.222 1.00 69.81 247 GLY A CA 1
ATOM 1957 C C . GLY A 1 247 ? 6.106 -11.976 -8.815 1.00 69.81 247 GLY A C 1
ATOM 1958 O O . GLY A 1 247 ? 7.257 -11.614 -8.571 1.00 69.81 247 GLY A O 1
ATOM 1959 N N . PHE A 1 248 ? 5.138 -11.902 -7.897 1.00 85.12 248 PHE A N 1
ATOM 1960 C CA . PHE A 1 248 ? 5.300 -11.199 -6.619 1.00 85.12 248 PHE A CA 1
ATOM 1961 C C . PHE A 1 248 ? 5.354 -12.149 -5.425 1.00 85.12 248 PHE A C 1
ATOM 1963 O O . PHE A 1 248 ? 4.540 -13.061 -5.297 1.00 85.12 248 PHE A O 1
ATOM 1970 N N . ARG A 1 249 ? 6.301 -11.900 -4.512 1.00 85.12 249 ARG A N 1
ATOM 1971 C CA . ARG A 1 249 ? 6.431 -12.673 -3.269 1.00 85.12 249 ARG A CA 1
ATOM 1972 C C . ARG A 1 249 ? 5.213 -12.482 -2.363 1.00 85.12 249 ARG A C 1
ATOM 1974 O O . ARG A 1 249 ? 4.700 -11.375 -2.255 1.00 85.12 249 ARG A O 1
ATOM 1981 N N . THR A 1 250 ? 4.795 -13.527 -1.659 1.00 84.50 250 THR A N 1
ATOM 1982 C CA . THR A 1 250 ? 3.838 -13.404 -0.549 1.00 84.50 250 THR A CA 1
ATOM 1983 C C . THR A 1 250 ? 4.529 -12.840 0.691 1.00 84.50 250 THR A C 1
ATOM 1985 O O . THR A 1 250 ? 5.753 -12.930 0.806 1.00 84.50 250 THR A O 1
ATOM 1988 N N . LEU A 1 251 ? 3.755 -12.308 1.643 1.00 83.06 251 LEU A N 1
ATOM 1989 C CA . LEU A 1 251 ? 4.276 -11.936 2.964 1.00 83.06 251 LEU A CA 1
ATOM 1990 C C . LEU A 1 251 ? 5.041 -13.111 3.602 1.00 83.06 251 LEU A C 1
ATOM 1992 O O . LEU A 1 251 ? 4.623 -14.263 3.498 1.00 83.06 251 LEU A O 1
ATOM 1996 N N . GLY A 1 252 ? 6.195 -12.818 4.205 1.00 80.50 252 GLY A N 1
ATOM 1997 C CA . GLY A 1 252 ? 7.153 -13.819 4.699 1.00 80.50 252 GLY A CA 1
ATOM 1998 C C . GLY A 1 252 ? 8.030 -14.485 3.623 1.00 80.50 252 GLY A C 1
ATOM 1999 O O . GLY A 1 252 ? 8.949 -15.229 3.959 1.00 80.50 252 GLY A O 1
ATOM 2000 N N . GLY A 1 253 ? 7.797 -14.213 2.336 1.00 84.31 253 GLY A N 1
ATOM 2001 C CA . GLY A 1 253 ? 8.581 -14.763 1.233 1.00 84.31 253 GLY A CA 1
ATOM 2002 C C . GLY A 1 253 ? 9.973 -14.137 1.092 1.00 84.31 253 GLY A C 1
ATOM 2003 O O . GLY A 1 253 ? 10.203 -12.963 1.411 1.00 84.31 253 GLY A O 1
ATOM 2004 N N . VAL A 1 254 ? 10.913 -14.915 0.547 1.00 85.25 254 VAL A N 1
ATOM 2005 C CA . VAL A 1 254 ? 12.280 -14.451 0.256 1.00 85.25 254 VAL A CA 1
ATOM 2006 C C . VAL A 1 254 ? 12.242 -13.344 -0.799 1.00 85.25 254 VAL A C 1
ATOM 2008 O O . VAL A 1 254 ? 11.573 -13.479 -1.825 1.00 85.25 254 VAL A O 1
ATOM 2011 N N . LYS A 1 255 ? 12.962 -12.240 -0.555 1.00 86.75 255 LYS A N 1
ATOM 2012 C CA . LYS A 1 255 ? 13.081 -11.154 -1.535 1.00 86.75 255 LYS A CA 1
ATOM 2013 C C . LYS A 1 255 ? 13.938 -11.619 -2.721 1.00 86.75 255 LYS A C 1
ATOM 2015 O O . LYS A 1 255 ? 15.064 -12.064 -2.487 1.00 86.75 255 LYS A O 1
ATOM 2020 N N . PRO A 1 256 ? 13.453 -11.513 -3.972 1.00 90.06 256 PRO A N 1
ATOM 2021 C CA . PRO A 1 256 ? 14.279 -11.774 -5.147 1.00 90.06 256 PRO A CA 1
ATOM 2022 C C . PRO A 1 256 ? 15.515 -10.870 -5.179 1.00 90.06 256 PRO A C 1
ATOM 2024 O O . PRO A 1 256 ? 15.465 -9.729 -4.723 1.00 90.06 256 PRO A O 1
ATOM 2027 N N . THR A 1 257 ? 16.620 -11.363 -5.743 1.00 90.62 257 THR A N 1
ATOM 2028 C CA . THR A 1 257 ? 17.844 -10.566 -5.885 1.00 90.62 257 THR A CA 1
ATOM 2029 C C . THR A 1 257 ? 17.597 -9.365 -6.808 1.00 90.62 257 THR A C 1
ATOM 2031 O O . THR A 1 257 ? 17.136 -9.563 -7.938 1.00 90.62 257 THR A O 1
ATOM 2034 N N . PRO A 1 258 ? 17.928 -8.133 -6.376 1.00 91.56 258 PRO A N 1
ATOM 2035 C CA . PRO A 1 258 ? 17.754 -6.953 -7.211 1.00 91.56 258 PRO A CA 1
ATOM 2036 C C . PRO A 1 258 ? 18.631 -7.008 -8.463 1.00 91.56 258 PRO A C 1
ATOM 2038 O O . PRO A 1 258 ? 19.783 -7.445 -8.427 1.00 91.56 258 PRO A O 1
ATOM 2041 N N . ARG A 1 259 ? 18.100 -6.514 -9.583 1.00 91.19 259 ARG A N 1
ATOM 2042 C CA . ARG A 1 259 ? 18.855 -6.410 -10.841 1.00 91.19 259 ARG A CA 1
ATOM 2043 C C . ARG A 1 259 ? 19.791 -5.207 -10.795 1.00 91.19 259 ARG A C 1
ATOM 2045 O O . ARG A 1 259 ? 19.420 -4.170 -10.253 1.00 91.19 259 ARG A O 1
ATOM 2052 N N . VAL A 1 260 ? 20.960 -5.327 -11.415 1.00 91.75 260 VAL A N 1
ATOM 2053 C CA . VAL A 1 260 ? 21.888 -4.215 -11.674 1.00 91.75 260 VAL A CA 1
ATOM 2054 C C . VAL A 1 260 ? 21.766 -3.824 -13.144 1.00 91.75 260 VAL A C 1
ATOM 2056 O O . VAL A 1 260 ? 21.604 -4.698 -13.997 1.00 91.75 260 VAL A O 1
ATOM 2059 N N . PHE A 1 261 ? 21.833 -2.531 -13.459 1.00 91.69 261 PHE A N 1
ATOM 2060 C CA . PHE A 1 261 ? 21.770 -2.070 -14.848 1.00 91.69 261 PHE A CA 1
ATOM 2061 C C . PHE A 1 261 ? 22.677 -0.881 -15.123 1.00 91.69 261 PHE A C 1
ATOM 2063 O O . PHE A 1 261 ? 22.988 -0.100 -14.231 1.00 91.69 261 PHE A O 1
ATOM 2070 N N . ASN A 1 262 ? 23.077 -0.738 -16.385 1.00 92.00 262 ASN A N 1
ATOM 2071 C CA . ASN A 1 262 ? 23.890 0.386 -16.824 1.00 92.00 262 ASN A CA 1
ATOM 2072 C C . ASN A 1 262 ? 22.999 1.533 -17.305 1.00 92.00 262 ASN A C 1
ATOM 2074 O O . ASN A 1 262 ? 22.150 1.344 -18.177 1.00 92.00 262 ASN A O 1
ATOM 2078 N N . TYR A 1 263 ? 23.231 2.729 -16.775 1.00 88.62 263 TYR A N 1
ATOM 2079 C CA . TYR A 1 263 ? 22.570 3.957 -17.191 1.00 88.62 263 TYR A CA 1
ATOM 2080 C C . TYR A 1 263 ? 23.578 5.102 -17.231 1.00 88.62 263 TYR A C 1
ATOM 2082 O O . TYR A 1 263 ? 24.300 5.325 -16.262 1.00 88.62 263 TYR A O 1
ATOM 2090 N N . ASP A 1 264 ? 23.638 5.807 -18.362 1.00 86.62 264 ASP A N 1
ATOM 2091 C CA . ASP A 1 264 ? 24.548 6.943 -18.575 1.00 86.62 264 ASP A CA 1
ATOM 2092 C C . ASP A 1 264 ? 26.018 6.627 -18.215 1.00 86.62 264 ASP A C 1
ATOM 2094 O O . ASP A 1 264 ? 26.691 7.340 -17.472 1.00 86.62 264 ASP A O 1
ATOM 2098 N N . GLY A 1 265 ? 26.499 5.463 -18.669 1.00 87.06 265 GLY A N 1
ATOM 2099 C CA . GLY A 1 265 ? 27.864 4.989 -18.408 1.00 87.06 265 GLY A CA 1
ATOM 2100 C C . GLY A 1 265 ? 28.140 4.529 -16.969 1.00 87.06 265 GLY A C 1
ATOM 2101 O O . GLY A 1 265 ? 29.284 4.208 -16.654 1.00 87.06 265 GLY A O 1
ATOM 2102 N N . ARG A 1 266 ? 27.128 4.471 -16.094 1.00 89.06 266 ARG A N 1
ATOM 2103 C CA . ARG A 1 266 ? 27.254 4.031 -14.695 1.00 89.06 266 ARG A CA 1
ATOM 2104 C C . ARG A 1 266 ? 26.478 2.747 -14.442 1.00 89.06 266 ARG A C 1
ATOM 2106 O O . ARG A 1 266 ? 25.360 2.603 -14.922 1.00 89.06 266 ARG A O 1
ATOM 2113 N N . SER A 1 267 ? 27.049 1.855 -13.638 1.00 93.25 267 SER A N 1
ATOM 2114 C CA . SER A 1 267 ? 26.342 0.684 -13.115 1.00 93.25 267 SER A CA 1
ATOM 2115 C C . SER A 1 267 ? 25.526 1.092 -11.889 1.00 93.25 267 SER A C 1
ATOM 2117 O O . SER A 1 267 ? 26.081 1.620 -10.924 1.00 93.25 267 SER A O 1
ATOM 2119 N N . ILE A 1 268 ? 24.211 0.899 -11.947 1.00 92.38 268 ILE A N 1
ATOM 2120 C CA . ILE A 1 268 ? 23.254 1.274 -10.908 1.00 92.38 268 ILE A CA 1
ATOM 2121 C C . ILE A 1 268 ? 22.760 0.004 -10.213 1.00 92.38 268 ILE A C 1
ATOM 2123 O O . ILE A 1 268 ? 22.162 -0.875 -10.840 1.00 92.38 268 ILE A O 1
ATOM 2127 N N . SER A 1 269 ? 23.003 -0.074 -8.907 1.00 92.00 269 SER A N 1
ATOM 2128 C CA . SER A 1 269 ? 22.495 -1.115 -8.012 1.00 92.00 269 SER A CA 1
ATOM 2129 C C . SER A 1 269 ? 21.320 -0.603 -7.180 1.00 92.00 269 SER A C 1
ATOM 2131 O O . SER A 1 269 ? 21.117 0.607 -7.048 1.00 92.00 269 SER A O 1
ATOM 2133 N N . ALA A 1 270 ? 20.552 -1.531 -6.609 1.00 91.62 270 ALA A N 1
ATOM 2134 C CA . ALA A 1 270 ? 19.493 -1.180 -5.675 1.00 91.62 270 ALA A CA 1
ATOM 2135 C C . ALA A 1 270 ? 20.067 -0.536 -4.401 1.00 91.62 270 ALA A C 1
ATOM 2137 O O . ALA A 1 270 ? 21.153 -0.897 -3.942 1.00 91.62 270 ALA A O 1
ATOM 2138 N N . ALA A 1 271 ? 19.327 0.412 -3.836 1.00 84.88 271 ALA A N 1
ATOM 2139 C CA . ALA A 1 271 ? 19.578 0.978 -2.527 1.00 84.88 271 ALA A CA 1
ATOM 2140 C C . ALA A 1 271 ? 19.348 -0.096 -1.461 1.00 84.88 271 ALA A C 1
ATOM 2142 O O . ALA A 1 271 ? 18.376 -0.851 -1.506 1.00 84.88 271 ALA A O 1
ATOM 2143 N N . GLU A 1 272 ? 20.254 -0.158 -0.494 1.00 72.94 272 GLU A N 1
ATOM 2144 C CA . GLU A 1 272 ? 20.169 -1.122 0.593 1.00 72.94 272 GLU A CA 1
ATOM 2145 C C . GLU A 1 272 ? 18.999 -0.797 1.539 1.00 72.94 272 GLU A C 1
ATOM 2147 O O . GLU A 1 272 ? 18.717 0.366 1.846 1.00 72.94 272 GLU A O 1
ATOM 2152 N N . SER A 1 273 ? 18.358 -1.840 2.071 1.00 66.81 273 SER A N 1
ATOM 2153 C CA . SER A 1 273 ? 17.486 -1.747 3.245 1.00 66.81 273 SER A CA 1
ATOM 2154 C C . SER A 1 273 ? 18.361 -1.532 4.488 1.00 66.81 273 SER A C 1
ATOM 2156 O O . SER A 1 273 ? 18.647 -2.459 5.250 1.00 66.81 273 SER A O 1
ATOM 2158 N N . THR A 1 274 ? 18.901 -0.325 4.641 1.00 57.66 274 THR A N 1
ATOM 2159 C CA . THR A 1 274 ? 19.864 -0.001 5.707 1.00 57.66 274 THR A CA 1
ATOM 2160 C C . THR A 1 274 ? 19.201 0.214 7.066 1.00 57.66 274 THR A C 1
ATOM 2162 O O . THR A 1 274 ? 19.889 0.267 8.087 1.00 57.66 274 THR A O 1
ATOM 2165 N N . ILE A 1 275 ? 17.869 0.303 7.110 1.00 61.53 275 ILE A N 1
ATOM 2166 C CA . ILE A 1 275 ? 17.112 0.629 8.313 1.00 61.53 275 ILE A CA 1
ATOM 2167 C C . ILE A 1 275 ? 16.474 -0.650 8.836 1.00 61.53 275 ILE A C 1
ATOM 2169 O O . ILE A 1 275 ? 15.336 -0.985 8.528 1.00 61.53 275 ILE A O 1
ATOM 2173 N N . ARG A 1 276 ? 17.211 -1.366 9.685 1.00 56.09 276 ARG A N 1
ATOM 2174 C CA . ARG A 1 276 ? 16.557 -2.293 10.608 1.00 56.09 276 ARG A CA 1
ATOM 2175 C C . ARG A 1 276 ? 15.977 -1.436 11.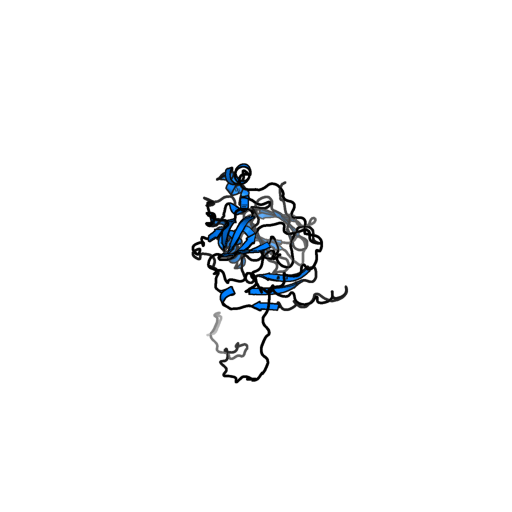716 1.00 56.09 276 ARG A C 1
ATOM 2177 O O . ARG A 1 276 ? 16.756 -0.886 12.499 1.00 56.09 276 ARG A O 1
ATOM 2184 N N . VAL A 1 277 ? 14.653 -1.319 11.791 1.00 51.03 277 VAL A N 1
ATOM 2185 C CA . VAL A 1 277 ? 13.987 -0.808 12.995 1.00 51.03 277 VAL A CA 1
ATOM 2186 C C . VAL A 1 277 ? 14.318 -1.799 14.113 1.00 51.03 277 VAL A C 1
ATOM 2188 O O . VAL A 1 277 ? 13.634 -2.792 14.336 1.00 51.03 277 VAL A O 1
ATOM 2191 N N . ARG A 1 278 ? 15.476 -1.617 14.755 1.00 40.69 278 ARG A N 1
ATOM 2192 C CA . ARG A 1 278 ? 15.884 -2.438 15.886 1.00 40.69 278 ARG A CA 1
ATOM 2193 C C . ARG A 1 278 ? 14.961 -2.057 17.033 1.00 40.69 278 ARG A C 1
ATOM 2195 O O . ARG A 1 278 ? 15.052 -0.943 17.541 1.00 40.69 278 ARG A O 1
ATOM 2202 N N . THR A 1 279 ? 14.126 -3.022 17.413 1.00 38.34 279 THR A N 1
ATOM 2203 C CA . THR A 1 279 ? 13.374 -3.115 18.672 1.00 38.34 279 THR A CA 1
ATOM 2204 C C . THR A 1 279 ? 12.375 -1.988 18.950 1.00 38.34 279 THR A C 1
ATOM 2206 O O . THR A 1 279 ? 12.757 -0.864 19.259 1.00 38.34 279 THR A O 1
ATOM 2209 N N . THR A 1 280 ? 11.091 -2.362 18.880 1.00 44.69 280 THR A N 1
ATOM 2210 C CA . THR A 1 280 ? 9.952 -1.846 19.664 1.00 44.69 280 THR A CA 1
ATOM 2211 C C . THR A 1 280 ? 10.050 -0.380 20.076 1.00 44.69 280 THR A C 1
ATOM 2213 O O . THR A 1 280 ? 10.358 -0.051 21.225 1.00 44.69 280 THR A O 1
ATOM 2216 N N . GLY A 1 281 ? 9.715 0.501 19.137 1.00 45.31 281 GLY A N 1
ATOM 2217 C CA . GLY A 1 281 ? 9.025 1.727 19.512 1.00 45.31 281 GLY A CA 1
ATOM 2218 C C . GLY A 1 281 ? 7.669 1.429 20.154 1.00 45.31 281 GLY A C 1
ATOM 2219 O O . GLY A 1 281 ? 7.220 0.277 20.141 1.00 45.31 281 GLY A O 1
ATOM 2220 N N . PRO A 1 282 ? 6.979 2.447 20.690 1.00 52.75 282 PRO A N 1
ATOM 2221 C CA . PRO A 1 282 ? 5.548 2.338 20.951 1.00 52.75 282 PRO A CA 1
ATOM 2222 C C . PRO A 1 282 ? 4.824 1.782 19.714 1.00 52.75 282 PRO A C 1
ATOM 2224 O O . PRO A 1 282 ? 5.205 2.099 18.587 1.00 52.75 282 PRO A O 1
ATOM 2227 N N . ILE A 1 283 ? 3.789 0.961 19.911 1.00 52.06 283 ILE A N 1
ATOM 2228 C CA . ILE A 1 283 ? 2.934 0.497 18.807 1.00 52.06 283 ILE A CA 1
ATOM 2229 C C . ILE A 1 283 ? 2.444 1.729 18.030 1.00 52.06 283 ILE A C 1
ATOM 2231 O O . ILE A 1 283 ? 1.926 2.672 18.631 1.00 52.06 283 ILE A O 1
ATOM 2235 N N . GLY A 1 284 ? 2.653 1.736 16.711 1.00 54.09 284 GLY A N 1
ATOM 2236 C CA . GLY A 1 284 ? 2.330 2.872 15.842 1.00 54.09 284 GLY A CA 1
ATOM 2237 C C . GLY A 1 284 ? 3.425 3.943 15.723 1.00 54.09 284 GLY A C 1
ATOM 2238 O O . GLY A 1 284 ? 3.154 5.028 15.207 1.00 54.09 284 GLY A O 1
ATOM 2239 N N . GLU A 1 285 ? 4.652 3.686 16.189 1.00 63.62 285 GLU A N 1
ATOM 2240 C CA . GLU A 1 285 ? 5.790 4.566 15.906 1.00 63.62 285 GLU A CA 1
ATOM 2241 C C . GLU A 1 285 ? 6.106 4.590 14.399 1.00 63.62 285 GLU A C 1
ATOM 2243 O O . GLU A 1 285 ? 6.487 3.580 13.819 1.00 63.62 285 GLU A O 1
ATOM 2248 N N . GLY A 1 286 ? 5.980 5.763 13.771 1.00 66.94 286 GLY A N 1
ATOM 2249 C CA . GLY A 1 286 ? 6.296 5.950 12.353 1.00 66.94 286 GLY A CA 1
ATOM 2250 C C . GLY A 1 286 ? 7.797 5.916 12.037 1.00 66.94 286 GLY A C 1
ATOM 2251 O O . GLY A 1 286 ? 8.655 6.113 12.906 1.00 66.94 286 GLY A O 1
ATOM 2252 N N . PHE A 1 287 ? 8.117 5.743 10.753 1.00 72.88 287 PHE A N 1
ATOM 2253 C CA . PHE A 1 287 ? 9.477 5.742 10.206 1.00 72.88 287 PHE A CA 1
ATOM 2254 C C . PHE A 1 287 ? 10.324 6.931 10.686 1.00 72.88 287 PHE A C 1
ATOM 2256 O O . PHE A 1 287 ? 11.464 6.755 11.121 1.00 72.88 287 PHE A O 1
ATOM 2263 N N . THR A 1 288 ? 9.777 8.146 10.634 1.00 73.81 288 THR A N 1
ATOM 2264 C CA . THR A 1 288 ? 10.474 9.377 11.023 1.00 73.81 288 THR A CA 1
ATOM 2265 C C . THR A 1 288 ? 10.897 9.325 12.484 1.00 73.81 288 THR A C 1
ATOM 2267 O O . THR A 1 288 ? 12.038 9.656 12.803 1.00 73.81 288 THR A O 1
ATOM 2270 N N . ALA A 1 289 ? 10.004 8.884 13.371 1.00 73.75 289 ALA A N 1
ATOM 2271 C CA . ALA A 1 289 ? 10.281 8.788 14.800 1.00 73.75 289 ALA A CA 1
ATOM 2272 C C . ALA A 1 289 ? 11.357 7.726 15.088 1.00 73.75 289 ALA A C 1
ATOM 2274 O O . ALA A 1 289 ? 12.349 8.018 15.765 1.00 73.75 289 ALA A O 1
ATOM 2275 N N . ALA A 1 290 ? 11.238 6.546 14.472 1.00 72.94 290 ALA A N 1
ATOM 2276 C CA . ALA A 1 290 ? 12.232 5.482 14.588 1.00 72.94 290 ALA A CA 1
ATOM 2277 C C . ALA A 1 290 ? 13.624 5.927 14.096 1.00 72.94 290 ALA A C 1
ATOM 2279 O O . ALA A 1 290 ? 14.647 5.619 14.721 1.00 72.94 290 ALA A O 1
ATOM 2280 N N . ILE A 1 291 ? 13.684 6.693 13.003 1.00 73.31 291 ILE A N 1
ATOM 2281 C CA . ILE A 1 291 ? 14.939 7.207 12.447 1.00 73.31 291 ILE A CA 1
ATOM 2282 C C . ILE A 1 291 ? 15.520 8.352 13.265 1.00 73.31 291 ILE A C 1
ATOM 2284 O O . ILE A 1 291 ? 16.723 8.341 13.505 1.00 73.31 291 ILE A O 1
ATOM 2288 N N . MET A 1 292 ? 14.715 9.300 13.749 1.00 76.25 292 MET A N 1
ATOM 2289 C CA . MET A 1 292 ? 15.206 10.346 14.655 1.00 76.25 292 MET A CA 1
ATOM 2290 C C . MET A 1 292 ? 15.892 9.746 15.886 1.00 76.25 292 MET A C 1
ATOM 2292 O O . MET A 1 292 ? 16.906 10.274 16.339 1.00 76.25 292 MET A O 1
ATOM 2296 N N . ARG A 1 293 ? 15.372 8.622 16.395 1.00 74.19 293 ARG A N 1
ATOM 2297 C CA . ARG A 1 293 ? 15.969 7.903 17.523 1.00 74.19 293 ARG A CA 1
ATOM 2298 C C . ARG A 1 293 ? 17.260 7.171 17.155 1.00 74.19 293 ARG A C 1
ATOM 2300 O O . ARG A 1 293 ? 18.207 7.192 17.932 1.00 74.19 293 ARG A O 1
ATOM 2307 N N . THR A 1 294 ? 17.281 6.462 16.027 1.00 70.56 294 THR A N 1
ATOM 2308 C CA . THR A 1 294 ? 18.337 5.470 15.740 1.00 70.56 294 THR A CA 1
ATOM 2309 C C . THR A 1 294 ? 19.387 5.940 14.737 1.00 70.56 294 THR A C 1
ATOM 2311 O O . THR A 1 294 ? 20.543 5.543 14.842 1.00 70.56 294 THR A O 1
ATOM 2314 N N . ASN A 1 295 ? 18.999 6.762 13.761 1.00 73.75 295 ASN A N 1
ATOM 2315 C CA . ASN A 1 295 ? 19.826 7.182 12.629 1.00 73.75 295 ASN A CA 1
ATOM 2316 C C . ASN A 1 295 ? 19.465 8.612 12.151 1.00 73.75 295 ASN A C 1
ATOM 2318 O O . ASN A 1 295 ? 19.138 8.793 10.974 1.00 73.75 295 ASN A O 1
ATOM 2322 N N . PRO A 1 296 ? 19.513 9.649 13.013 1.00 73.38 296 PRO A N 1
ATOM 2323 C CA . PRO A 1 296 ? 19.024 10.996 12.688 1.00 73.38 296 PRO A CA 1
ATOM 2324 C C . PRO A 1 296 ? 19.671 11.620 11.436 1.00 73.38 296 PRO A C 1
ATOM 2326 O O . PRO A 1 296 ? 19.036 12.414 10.743 1.00 73.38 296 PRO A O 1
ATOM 2329 N N . GLN A 1 297 ? 20.892 11.209 11.087 1.00 72.31 297 GLN A N 1
ATOM 2330 C CA . GLN A 1 297 ? 21.604 11.604 9.869 1.00 72.31 297 GLN A CA 1
ATOM 2331 C C . GLN A 1 297 ? 20.881 11.231 8.562 1.00 72.31 297 GLN A C 1
ATOM 2333 O O . GLN A 1 297 ? 21.112 11.871 7.542 1.00 72.31 297 GLN A O 1
ATOM 2338 N N . VAL A 1 298 ? 19.990 10.232 8.571 1.00 72.75 298 VAL A N 1
ATOM 2339 C CA . VAL A 1 298 ? 19.204 9.824 7.389 1.00 72.75 298 VAL A CA 1
ATOM 2340 C C . VAL A 1 298 ? 18.154 10.877 7.017 1.00 72.75 298 VAL A C 1
ATOM 2342 O O . VAL A 1 298 ? 17.836 11.040 5.841 1.00 72.75 298 VAL A O 1
ATOM 2345 N N . LEU A 1 299 ? 17.630 11.612 8.003 1.00 69.75 299 LEU A N 1
ATOM 2346 C CA . LEU A 1 299 ? 16.670 12.702 7.786 1.00 69.75 299 LEU A CA 1
ATOM 2347 C C . LEU A 1 299 ? 17.359 14.038 7.496 1.00 69.75 299 LEU A C 1
ATOM 2349 O O . LEU A 1 299 ? 16.697 14.991 7.069 1.00 69.75 299 LEU A O 1
ATOM 2353 N N . ASP A 1 300 ? 18.675 14.127 7.716 1.00 61.41 300 ASP A N 1
ATOM 2354 C CA . ASP A 1 300 ? 19.430 15.323 7.388 1.00 61.41 300 ASP A CA 1
ATOM 2355 C C . ASP A 1 300 ? 19.528 15.478 5.865 1.00 61.41 300 ASP A C 1
ATOM 2357 O O . ASP A 1 300 ? 20.326 14.854 5.161 1.00 61.41 300 ASP A O 1
ATOM 2361 N N . ARG A 1 301 ? 18.695 16.385 5.352 1.00 54.75 301 ARG A N 1
ATOM 2362 C CA . ARG A 1 301 ? 18.634 16.767 3.939 1.00 54.75 301 ARG A CA 1
ATOM 2363 C C . ARG A 1 301 ? 19.962 17.321 3.411 1.00 54.75 301 ARG A C 1
ATOM 2365 O O . ARG A 1 301 ? 20.079 17.491 2.198 1.00 54.75 301 ARG A O 1
ATOM 2372 N N . SER A 1 302 ? 20.945 17.618 4.267 1.00 49.47 302 SER A N 1
ATOM 2373 C CA . SER A 1 302 ? 22.301 17.985 3.854 1.00 49.47 302 SER A CA 1
ATOM 2374 C C . SER A 1 302 ? 23.011 16.849 3.095 1.00 49.47 302 SER A C 1
ATOM 2376 O O . SER A 1 302 ? 23.671 17.129 2.095 1.00 49.47 302 SER A O 1
ATOM 2378 N N . TYR A 1 303 ? 22.774 15.578 3.455 1.00 38.78 303 TYR A N 1
ATOM 2379 C CA . TYR A 1 303 ? 23.355 14.407 2.777 1.00 38.78 303 TYR A CA 1
ATOM 2380 C C . TYR A 1 303 ? 22.763 14.150 1.385 1.00 38.78 303 TYR A C 1
ATOM 2382 O O . TYR A 1 303 ? 23.451 13.652 0.497 1.00 38.78 303 TYR A O 1
ATOM 2390 N N . LEU A 1 304 ? 21.503 14.532 1.159 1.00 40.59 304 LEU A N 1
ATOM 2391 C CA . LEU A 1 304 ? 20.828 14.383 -0.137 1.00 40.59 304 LEU A CA 1
ATOM 2392 C C . LEU A 1 304 ? 21.037 15.591 -1.070 1.00 40.59 304 LEU A C 1
ATOM 2394 O O . LEU A 1 304 ? 20.733 15.514 -2.260 1.00 40.59 304 LEU A O 1
ATOM 2398 N N . ARG A 1 305 ? 21.591 16.708 -0.574 1.00 32.62 305 ARG A N 1
ATOM 2399 C CA . ARG A 1 305 ? 21.860 17.914 -1.384 1.00 32.62 305 ARG A CA 1
ATOM 2400 C C . ARG A 1 305 ? 22.979 17.746 -2.412 1.00 32.62 305 ARG A C 1
ATOM 2402 O O . ARG A 1 305 ? 23.073 18.581 -3.305 1.00 32.62 305 ARG A O 1
ATOM 2409 N N . SER A 1 306 ? 23.785 16.687 -2.345 1.00 30.67 306 SER A N 1
ATOM 2410 C CA . SER A 1 306 ? 24.802 16.400 -3.368 1.00 30.67 306 SER A CA 1
ATOM 2411 C C . SER A 1 306 ? 24.237 15.733 -4.633 1.00 30.67 306 SER A C 1
ATOM 2413 O O . SER A 1 306 ? 24.967 15.591 -5.611 1.00 30.67 306 SER A O 1
ATOM 2415 N N . ALA A 1 307 ? 22.946 15.368 -4.657 1.00 31.08 307 ALA A N 1
ATOM 2416 C CA . ALA A 1 307 ? 22.326 14.650 -5.776 1.00 31.08 307 ALA A CA 1
ATOM 2417 C C . ALA A 1 307 ? 21.022 15.274 -6.314 1.00 31.08 307 ALA A C 1
ATOM 2419 O O . ALA A 1 307 ? 20.383 14.685 -7.183 1.00 31.08 307 ALA A O 1
ATOM 2420 N N . ILE A 1 308 ? 20.623 16.463 -5.845 1.00 31.09 308 ILE A N 1
ATOM 2421 C CA . ILE A 1 308 ? 19.436 17.171 -6.348 1.00 31.09 308 ILE A CA 1
ATOM 2422 C C . ILE A 1 308 ? 19.902 18.332 -7.238 1.00 31.09 308 ILE A C 1
ATOM 2424 O O . ILE A 1 308 ? 20.365 19.343 -6.702 1.00 31.09 308 ILE A O 1
ATOM 2428 N N . PRO A 1 309 ? 19.766 18.263 -8.577 1.00 26.16 309 PRO A N 1
ATOM 2429 C CA . PRO A 1 309 ? 19.825 19.470 -9.381 1.00 26.16 309 PRO A CA 1
ATOM 2430 C C . PRO A 1 309 ? 18.709 20.406 -8.911 1.00 26.16 309 PRO A C 1
ATOM 2432 O O . PRO A 1 309 ? 17.549 20.008 -8.778 1.00 26.16 309 PRO A O 1
ATOM 2435 N N . ALA A 1 310 ? 19.078 21.650 -8.621 1.00 26.05 310 ALA A N 1
ATOM 2436 C CA . ALA A 1 310 ? 18.156 22.712 -8.259 1.00 26.05 310 ALA A CA 1
ATOM 2437 C C . ALA A 1 310 ? 16.960 22.764 -9.224 1.00 26.05 310 ALA A C 1
ATOM 2439 O O . ALA A 1 310 ? 17.150 22.671 -10.432 1.00 26.05 310 ALA A O 1
ATOM 2440 N N . ARG A 1 311 ? 15.752 22.934 -8.660 1.00 33.19 311 ARG A N 1
ATOM 2441 C CA . ARG A 1 311 ? 14.497 23.388 -9.297 1.00 33.19 311 ARG A CA 1
ATOM 2442 C C . ARG A 1 311 ? 14.639 23.743 -10.790 1.00 33.19 311 ARG A C 1
ATOM 2444 O O . ARG A 1 311 ? 14.694 24.909 -11.165 1.00 33.19 311 ARG A O 1
ATOM 2451 N N . GLY A 1 312 ? 14.606 22.728 -11.644 1.00 25.22 312 GLY A N 1
ATOM 2452 C CA . GLY A 1 312 ? 14.163 22.879 -13.018 1.00 25.22 312 GLY A CA 1
ATOM 2453 C C . GLY A 1 312 ? 12.654 22.730 -12.997 1.00 25.22 312 GLY A C 1
ATOM 2454 O O . GLY A 1 312 ? 12.145 21.619 -12.888 1.00 25.22 312 GLY A O 1
ATOM 2455 N N . SER A 1 313 ? 11.921 23.838 -13.024 1.00 26.25 313 SER A N 1
ATOM 2456 C CA . SER A 1 313 ? 10.494 23.814 -13.324 1.00 26.25 313 SER A CA 1
ATOM 2457 C C . SER A 1 313 ? 10.292 23.094 -14.656 1.00 26.25 313 SER A C 1
ATOM 2459 O O . SER A 1 313 ? 10.527 23.680 -15.712 1.00 26.25 313 SER A O 1
ATOM 2461 N N . TYR A 1 314 ? 9.860 21.835 -14.620 1.00 27.30 314 TYR A N 1
ATOM 2462 C CA . TYR A 1 314 ? 9.279 21.202 -15.792 1.00 27.30 314 TYR A CA 1
ATOM 2463 C C . TYR A 1 314 ? 7.929 21.887 -16.017 1.00 27.30 314 TYR A C 1
ATOM 2465 O O . TYR A 1 314 ? 6.924 21.550 -15.393 1.00 27.30 314 TYR A O 1
ATOM 2473 N N . GLN A 1 315 ? 7.934 22.945 -16.828 1.00 22.47 315 GLN A N 1
ATOM 2474 C CA . GLN A 1 315 ? 6.705 23.493 -17.378 1.00 22.47 315 GLN A CA 1
ATOM 2475 C C . GLN A 1 315 ? 6.175 22.468 -18.384 1.00 22.47 315 GLN A C 1
ATOM 2477 O O . GLN A 1 315 ? 6.903 22.125 -19.318 1.00 22.47 315 GLN A O 1
ATOM 2482 N N . PRO A 1 316 ? 4.935 21.970 -18.229 1.00 26.56 316 PRO A N 1
ATOM 2483 C CA . PRO A 1 316 ? 4.292 21.194 -19.274 1.00 26.56 316 PRO A CA 1
ATOM 2484 C C . PRO A 1 316 ? 4.272 22.060 -20.530 1.00 26.56 316 PRO A C 1
ATOM 2486 O O . PRO A 1 316 ? 3.688 23.147 -20.533 1.00 26.56 316 PRO A O 1
ATOM 2489 N N . GLY A 1 317 ? 4.974 21.616 -21.569 1.00 25.48 317 GLY A N 1
ATOM 2490 C CA . GLY A 1 317 ? 4.990 22.304 -22.846 1.00 25.48 317 GLY A CA 1
ATOM 2491 C C . GLY A 1 317 ? 3.560 22.505 -23.333 1.00 25.48 317 GLY A C 1
ATOM 2492 O O . GLY A 1 317 ? 2.807 21.545 -23.504 1.00 25.48 317 GLY A O 1
ATOM 2493 N N . ARG A 1 318 ? 3.204 23.775 -23.554 1.00 24.41 318 ARG A N 1
ATOM 2494 C CA . ARG A 1 318 ? 2.133 24.174 -24.467 1.00 24.41 318 ARG A CA 1
ATOM 2495 C C . ARG A 1 318 ? 2.227 23.333 -25.741 1.00 24.41 318 ARG A C 1
ATOM 2497 O O . ARG A 1 318 ? 3.319 23.055 -26.224 1.00 24.41 318 ARG A O 1
ATOM 2504 N N . SER A 1 319 ? 1.067 22.994 -26.288 1.00 36.16 319 SER A N 1
ATOM 2505 C CA . SER A 1 319 ? 0.871 22.432 -27.624 1.00 36.16 319 SER A CA 1
ATOM 2506 C C . SER A 1 319 ? 1.908 22.911 -28.652 1.00 36.16 319 SER A C 1
ATOM 2508 O O . SER A 1 319 ? 1.913 24.085 -29.022 1.00 36.16 319 SER A O 1
ATOM 2510 N N . VAL A 1 320 ? 2.727 21.987 -29.148 1.00 25.09 320 VAL A N 1
ATOM 2511 C CA . VAL A 1 320 ? 3.494 22.091 -30.398 1.00 25.09 320 VAL A CA 1
ATOM 2512 C C . VAL A 1 320 ? 3.414 20.682 -30.991 1.00 25.09 320 VAL A C 1
ATOM 2514 O O . VAL A 1 320 ? 3.830 19.722 -30.358 1.00 25.09 320 VAL A O 1
ATOM 2517 N N . GLY A 1 321 ? 2.648 20.443 -32.050 1.00 24.58 321 GLY A N 1
ATOM 2518 C CA . GLY A 1 321 ? 2.981 20.886 -33.397 1.00 24.58 321 GLY A CA 1
ATOM 2519 C C . GLY A 1 321 ? 3.719 19.735 -34.082 1.00 24.58 321 GLY A C 1
ATOM 2520 O O . GLY A 1 321 ? 4.837 19.404 -33.708 1.00 24.58 321 GLY A O 1
ATOM 2521 N N . TYR A 1 322 ? 3.048 19.086 -35.032 1.00 24.41 322 TYR A N 1
ATOM 2522 C CA . TYR A 1 322 ? 3.592 18.024 -35.877 1.00 24.41 322 TYR A CA 1
ATOM 2523 C C . TYR A 1 322 ? 4.921 18.474 -36.510 1.00 24.41 322 TYR A C 1
ATOM 2525 O O . TYR A 1 322 ? 4.944 19.468 -37.233 1.00 24.41 322 TYR A O 1
ATOM 2533 N N . VAL A 1 323 ? 6.015 17.750 -36.256 1.00 24.69 323 VAL A N 1
ATOM 2534 C CA . VAL A 1 323 ? 7.290 17.921 -36.971 1.00 24.69 323 VAL A CA 1
ATOM 2535 C C . VAL A 1 323 ? 7.414 16.755 -37.959 1.00 24.69 323 VAL A C 1
ATOM 2537 O O . VAL A 1 323 ? 7.452 15.606 -37.514 1.00 24.69 323 VAL A O 1
ATOM 2540 N N . PRO A 1 324 ? 7.430 16.996 -39.285 1.00 25.42 324 PRO A N 1
ATOM 2541 C CA . PRO A 1 324 ? 7.563 15.923 -40.258 1.00 25.42 324 PRO A CA 1
ATOM 2542 C C . PRO A 1 324 ? 8.976 15.332 -40.222 1.00 25.42 324 PRO A C 1
ATOM 2544 O O . PRO A 1 324 ? 9.965 16.050 -40.076 1.00 25.42 324 PRO A O 1
ATOM 2547 N N . ALA A 1 325 ? 9.064 14.011 -40.380 1.00 26.69 325 ALA A N 1
ATOM 2548 C CA . ALA A 1 325 ? 10.329 13.292 -40.489 1.00 26.69 325 ALA A CA 1
ATOM 2549 C C . ALA A 1 325 ? 11.079 13.658 -41.792 1.00 26.69 325 ALA A C 1
ATOM 2551 O O . ALA A 1 325 ? 10.432 13.849 -42.827 1.00 26.69 325 ALA A O 1
ATOM 2552 N N . PRO A 1 326 ? 12.426 13.714 -41.790 1.00 25.50 326 PRO A N 1
ATOM 2553 C CA . PRO A 1 326 ? 13.206 13.908 -43.009 1.00 25.50 326 PRO A CA 1
ATOM 2554 C C . PRO A 1 326 ? 13.048 12.713 -43.964 1.00 25.50 326 PRO A C 1
ATOM 2556 O O . PRO A 1 326 ? 13.061 11.552 -43.551 1.00 25.50 326 PRO A O 1
ATOM 2559 N N . GLN A 1 327 ? 12.883 13.014 -45.256 1.00 26.88 327 GLN A N 1
ATOM 2560 C CA . GLN A 1 327 ? 12.707 12.032 -46.326 1.00 26.88 327 GLN A CA 1
ATOM 2561 C C . GLN A 1 327 ? 13.951 11.145 -46.472 1.00 26.88 327 GLN A C 1
ATOM 2563 O O . GLN A 1 327 ? 14.995 11.595 -46.938 1.00 26.88 327 GLN A O 1
ATOM 2568 N N . ALA A 1 328 ? 13.812 9.862 -46.138 1.00 28.17 328 ALA A N 1
ATOM 2569 C CA . ALA A 1 328 ? 14.720 8.821 -46.599 1.00 28.17 328 ALA A CA 1
ATOM 2570 C C . ALA A 1 328 ? 14.169 8.209 -47.900 1.00 28.17 328 ALA A C 1
ATOM 2572 O O . ALA A 1 328 ? 13.014 7.783 -47.971 1.00 28.17 328 ALA A O 1
ATOM 2573 N N . TYR A 1 329 ? 15.015 8.206 -48.928 1.00 24.19 329 TYR A N 1
ATOM 2574 C CA . TYR A 1 329 ? 14.805 7.650 -50.265 1.00 24.19 329 TYR A CA 1
ATOM 2575 C C . TYR A 1 329 ? 14.231 6.217 -50.225 1.00 24.19 329 TYR A C 1
ATOM 2577 O O . TYR A 1 329 ? 14.805 5.330 -49.595 1.00 24.19 329 TYR A O 1
ATOM 2585 N N . ARG A 1 330 ? 13.099 5.984 -50.908 1.00 24.77 330 ARG A N 1
ATOM 2586 C CA . ARG A 1 330 ? 12.464 4.664 -51.089 1.00 24.77 330 ARG A CA 1
ATOM 2587 C C . ARG A 1 330 ? 12.542 4.232 -52.560 1.00 24.77 330 ARG A C 1
ATOM 2589 O O . ARG A 1 330 ? 11.997 4.948 -53.399 1.00 24.77 330 ARG A O 1
ATOM 2596 N N . PRO A 1 331 ? 13.099 3.054 -52.890 1.00 24.42 331 PRO A N 1
ATOM 2597 C CA . PRO A 1 331 ? 12.761 2.351 -54.126 1.00 24.42 331 PRO A CA 1
ATOM 2598 C C . PRO A 1 331 ? 11.327 1.794 -54.056 1.00 24.42 331 PRO A C 1
ATOM 2600 O O . PRO A 1 331 ? 10.842 1.434 -52.982 1.00 24.42 331 PRO A O 1
ATOM 2603 N N . ALA A 1 332 ? 10.642 1.759 -55.201 1.00 26.09 332 ALA A N 1
ATOM 2604 C CA . ALA A 1 332 ? 9.220 1.431 -55.330 1.00 26.09 332 ALA A CA 1
ATOM 2605 C C . ALA A 1 332 ? 8.867 -0.021 -54.914 1.00 26.09 332 ALA A C 1
ATOM 2607 O O . ALA A 1 332 ? 9.637 -0.937 -55.203 1.00 26.09 332 ALA A O 1
ATOM 2608 N N . PRO A 1 333 ? 7.696 -0.261 -54.288 1.00 25.05 333 PRO A N 1
ATOM 2609 C CA . PRO A 1 333 ? 7.223 -1.606 -53.970 1.00 25.05 333 PRO A CA 1
ATOM 2610 C C . PRO A 1 333 ? 6.551 -2.288 -55.174 1.00 25.05 333 PRO A C 1
ATOM 2612 O O . PRO A 1 333 ? 5.737 -1.685 -55.874 1.00 25.05 333 PRO A O 1
ATOM 2615 N N . ALA A 1 334 ? 6.860 -3.573 -55.362 1.00 25.33 334 ALA A N 1
ATOM 2616 C CA . ALA A 1 334 ? 6.129 -4.471 -56.250 1.00 25.33 334 ALA A CA 1
ATOM 2617 C C . ALA A 1 334 ? 4.778 -4.892 -55.635 1.00 25.33 334 ALA A C 1
ATOM 2619 O O . ALA A 1 334 ? 4.609 -4.966 -54.417 1.00 25.33 334 ALA A O 1
ATOM 2620 N N . THR A 1 335 ? 3.814 -5.137 -56.513 1.00 23.25 335 THR A N 1
ATOM 2621 C CA . THR A 1 335 ? 2.374 -5.275 -56.283 1.00 23.25 335 THR A CA 1
ATOM 2622 C C . THR A 1 335 ? 1.902 -6.727 -56.066 1.00 23.25 335 THR A C 1
ATOM 2624 O O . THR A 1 335 ? 2.301 -7.602 -56.825 1.00 23.25 335 THR A O 1
ATOM 2627 N N . ILE A 1 336 ? 0.918 -6.890 -55.150 1.00 25.80 336 ILE A N 1
ATOM 2628 C CA . ILE A 1 336 ? -0.257 -7.819 -55.184 1.00 25.80 336 ILE A CA 1
ATOM 2629 C C . ILE A 1 336 ? 0.051 -9.325 -54.884 1.00 25.80 336 ILE A C 1
ATOM 2631 O O . ILE A 1 336 ? 1.033 -9.850 -55.377 1.00 25.80 336 ILE A O 1
ATOM 2635 N N . SER A 1 337 ? -0.672 -10.125 -54.066 1.00 24.31 337 SER A N 1
ATOM 2636 C CA . SER A 1 337 ? -2.129 -10.345 -53.862 1.00 24.31 337 SER A CA 1
ATOM 2637 C C . SER A 1 337 ? -2.459 -11.149 -52.559 1.00 24.31 337 SER A C 1
ATOM 2639 O O . SER A 1 337 ? -1.537 -11.680 -51.944 1.00 24.31 337 SER A O 1
ATOM 2641 N N . PRO A 1 338 ? -3.749 -11.288 -52.149 1.00 29.59 338 PRO A N 1
ATOM 2642 C CA . PRO A 1 338 ? -4.218 -11.773 -50.832 1.00 29.59 338 PRO A CA 1
ATOM 2643 C C . PRO A 1 338 ? -4.756 -13.233 -50.815 1.00 29.59 338 PRO A C 1
ATOM 2645 O O . PRO A 1 338 ? -4.773 -13.878 -51.859 1.00 29.59 338 PRO A O 1
ATOM 2648 N N . ARG A 1 339 ? -5.296 -13.654 -49.640 1.00 22.67 339 ARG A N 1
ATOM 2649 C CA . ARG A 1 339 ? -6.038 -14.894 -49.217 1.00 22.67 339 ARG A CA 1
ATOM 2650 C C . ARG A 1 339 ? -5.189 -15.859 -48.353 1.00 22.67 339 ARG A C 1
ATOM 2652 O O . ARG A 1 339 ? -4.032 -16.070 -48.661 1.00 22.67 339 ARG A O 1
ATOM 2659 N N . SER A 1 340 ? -5.645 -16.445 -47.238 1.00 25.09 340 SER A N 1
ATOM 2660 C CA . SER A 1 340 ? -6.978 -16.981 -46.922 1.00 25.09 340 SER A CA 1
ATOM 2661 C C . SER A 1 340 ? -7.328 -17.003 -45.425 1.00 25.09 340 SER A C 1
ATOM 2663 O O . SER A 1 340 ? -6.476 -17.050 -44.545 1.00 25.09 340 SER A O 1
ATOM 2665 N N . THR A 1 341 ? -8.640 -17.015 -45.205 1.00 25.06 341 THR A N 1
ATOM 2666 C CA . THR A 1 341 ? -9.426 -17.257 -43.991 1.00 25.06 341 THR A CA 1
ATOM 2667 C C . THR A 1 341 ? -9.245 -18.659 -43.400 1.00 25.06 341 THR A C 1
ATOM 2669 O O . THR A 1 341 ? -9.280 -19.634 -44.150 1.00 25.06 341 THR A O 1
ATOM 2672 N N . TYR A 1 342 ? -9.213 -18.771 -42.067 1.00 24.91 342 TYR A N 1
ATOM 2673 C CA . TYR A 1 342 ? -9.583 -20.004 -41.364 1.00 24.91 342 TYR A CA 1
ATOM 2674 C C . TYR A 1 342 ? -10.312 -19.676 -40.051 1.00 24.91 342 TYR A C 1
ATOM 2676 O O . TYR A 1 342 ? -9.813 -18.911 -39.227 1.00 24.91 342 TYR A O 1
ATOM 2684 N N . THR A 1 343 ? -11.515 -20.226 -39.897 1.00 26.66 343 THR A N 1
ATOM 2685 C CA . THR A 1 343 ? -12.390 -20.149 -38.713 1.00 26.66 343 THR A CA 1
ATOM 2686 C C . THR A 1 343 ? -12.338 -21.484 -37.939 1.00 26.66 343 THR A C 1
ATOM 2688 O O . THR A 1 343 ? -11.967 -22.505 -38.515 1.00 26.66 343 THR A O 1
ATOM 2691 N N . PRO A 1 344 ? -12.664 -21.485 -36.632 1.00 28.22 344 PRO A N 1
ATOM 2692 C CA . PRO A 1 344 ? -12.153 -22.438 -35.642 1.00 28.22 344 PRO A CA 1
ATOM 2693 C C . PRO A 1 344 ? -13.030 -23.680 -35.417 1.00 28.22 344 PRO A C 1
ATOM 2695 O O . PRO A 1 344 ? -14.230 -23.675 -35.684 1.00 28.22 344 PRO A O 1
ATOM 2698 N N . SER A 1 345 ? -12.432 -24.707 -34.809 1.00 25.66 345 SER A N 1
ATOM 2699 C CA . SER A 1 345 ? -13.100 -25.884 -34.237 1.00 25.66 345 SER A CA 1
ATOM 2700 C C . SER A 1 345 ? -13.031 -25.873 -32.699 1.00 25.66 345 SER A C 1
ATOM 2702 O O . SER A 1 345 ? -11.973 -25.609 -32.133 1.00 25.66 345 SER A O 1
ATOM 2704 N N . ALA A 1 346 ? -14.143 -26.197 -32.035 1.00 26.81 346 ALA A N 1
ATOM 2705 C CA . ALA A 1 346 ? -14.295 -26.461 -30.590 1.00 26.81 346 ALA A CA 1
ATOM 2706 C C . ALA A 1 346 ? -14.800 -27.914 -30.386 1.00 26.81 346 ALA A C 1
ATOM 2708 O O . ALA A 1 346 ? -15.194 -28.511 -31.391 1.00 26.81 346 ALA A O 1
ATOM 2709 N N . PRO A 1 347 ? -15.006 -28.462 -29.162 1.00 34.16 347 PRO A N 1
ATOM 2710 C CA . PRO A 1 347 ? -14.332 -28.386 -27.845 1.00 34.16 347 PRO A CA 1
ATOM 2711 C C . PRO A 1 347 ? -13.888 -29.818 -27.368 1.00 34.16 347 PRO A C 1
ATOM 2713 O O . PRO A 1 347 ? -13.884 -30.736 -28.188 1.00 34.16 347 PRO A O 1
ATOM 2716 N N . PRO A 1 348 ? -13.511 -30.072 -26.087 1.00 25.22 348 PRO A N 1
ATOM 2717 C CA . PRO A 1 348 ? -14.537 -30.517 -25.130 1.00 25.22 348 PRO A CA 1
ATOM 2718 C C . PRO A 1 348 ? -14.373 -29.993 -23.687 1.00 25.22 348 PRO A C 1
ATOM 2720 O O . PRO A 1 348 ? -13.355 -29.444 -23.277 1.00 25.22 348 PRO A O 1
ATOM 2723 N N . HIS A 1 349 ? -15.460 -30.172 -22.941 1.00 25.06 349 HIS A N 1
ATOM 2724 C CA . HIS A 1 349 ? -15.789 -29.630 -21.629 1.00 25.06 349 HIS A CA 1
ATOM 2725 C C . HIS A 1 349 ? -15.287 -30.525 -20.485 1.00 25.06 349 HIS A C 1
ATOM 2727 O O . HIS A 1 349 ? -15.420 -31.744 -20.570 1.00 25.06 349 HIS A O 1
ATOM 2733 N N . ILE A 1 350 ? -14.829 -29.931 -19.376 1.00 24.55 350 ILE A N 1
ATOM 2734 C CA . ILE A 1 350 ? -14.783 -30.593 -18.062 1.00 24.55 350 ILE A CA 1
ATOM 2735 C C . ILE A 1 350 ? -15.449 -29.662 -17.046 1.00 24.55 350 ILE A C 1
ATOM 2737 O O . ILE A 1 350 ? -15.051 -28.512 -16.873 1.00 24.55 350 ILE A O 1
ATOM 2741 N N . ALA A 1 351 ? -16.525 -30.168 -16.448 1.00 27.33 351 ALA A N 1
ATOM 2742 C CA . ALA A 1 351 ? -17.394 -29.478 -15.509 1.00 27.33 351 ALA A CA 1
ATOM 2743 C C . ALA A 1 351 ? -16.779 -29.414 -14.101 1.00 27.33 351 ALA A C 1
ATOM 2745 O O . ALA A 1 351 ? -16.189 -30.384 -13.629 1.00 27.33 351 ALA A O 1
ATOM 2746 N N . ALA A 1 352 ? -16.981 -28.287 -13.418 1.00 27.19 352 ALA A N 1
ATOM 2747 C CA . ALA A 1 352 ? -16.807 -28.181 -11.973 1.00 27.19 352 ALA A CA 1
ATOM 2748 C C . ALA A 1 352 ? -18.033 -28.789 -11.251 1.00 27.19 352 ALA A C 1
ATOM 2750 O O . ALA A 1 352 ? -19.151 -28.665 -11.762 1.00 27.19 352 ALA A O 1
ATOM 2751 N N . PRO A 1 353 ? -17.862 -29.440 -10.086 1.00 27.23 353 PRO A N 1
ATOM 2752 C CA . PRO A 1 353 ? -18.976 -30.018 -9.341 1.00 27.23 353 PRO A CA 1
ATOM 2753 C C . PRO A 1 353 ? -19.866 -28.935 -8.706 1.00 27.23 353 PRO A C 1
ATOM 2755 O O . PRO A 1 353 ? -19.399 -27.868 -8.310 1.00 27.23 353 PRO A O 1
ATOM 2758 N N . ALA A 1 354 ? -21.167 -29.227 -8.639 1.00 30.11 354 ALA A N 1
ATOM 2759 C CA . ALA A 1 354 ? -22.222 -28.333 -8.164 1.00 30.11 354 ALA A CA 1
ATOM 2760 C C . ALA A 1 354 ? -22.218 -28.137 -6.630 1.00 30.11 354 ALA A C 1
ATOM 2762 O O . ALA A 1 354 ? -21.794 -29.036 -5.900 1.00 30.11 354 ALA A O 1
ATOM 2763 N N . PRO A 1 355 ? -22.748 -27.006 -6.120 1.00 27.81 355 PRO A N 1
ATOM 2764 C CA . PRO A 1 355 ? -22.939 -26.787 -4.691 1.00 27.81 355 PRO A CA 1
ATOM 2765 C C . PRO A 1 355 ? -24.178 -27.550 -4.198 1.00 27.81 355 PRO A C 1
ATOM 2767 O O . PRO A 1 355 ? -25.265 -27.412 -4.758 1.00 27.81 355 PRO A O 1
ATOM 2770 N N . ALA A 1 356 ? -24.031 -28.347 -3.141 1.00 27.02 356 ALA A N 1
ATOM 2771 C CA . ALA A 1 356 ? -25.156 -29.013 -2.492 1.00 27.02 356 ALA A CA 1
ATOM 2772 C C . ALA A 1 356 ? -25.753 -28.102 -1.409 1.00 27.02 356 ALA A C 1
ATOM 2774 O O . ALA A 1 356 ? -25.088 -27.767 -0.430 1.00 27.02 356 ALA A O 1
ATOM 2775 N N . GLY A 1 357 ? -27.019 -27.727 -1.582 1.00 23.11 357 GLY A N 1
ATOM 2776 C CA . GLY A 1 357 ? -27.854 -27.124 -0.551 1.00 23.11 357 GLY A CA 1
ATOM 2777 C C . GLY A 1 357 ? -29.145 -27.922 -0.366 1.00 23.11 357 GLY A C 1
ATOM 2778 O O . GLY A 1 357 ? -29.784 -28.284 -1.348 1.00 23.11 357 GLY A O 1
ATOM 2779 N N . GLY A 1 358 ? -29.531 -28.127 0.899 1.00 24.98 358 GLY A N 1
ATOM 2780 C CA . GLY A 1 358 ? -30.933 -28.187 1.331 1.00 24.98 358 GLY A CA 1
ATOM 2781 C C . GLY A 1 358 ? -31.596 -29.557 1.543 1.00 24.98 358 GLY A C 1
ATOM 2782 O O . GLY A 1 358 ? -32.161 -30.113 0.614 1.00 24.98 358 GLY A O 1
ATOM 2783 N N . GLY A 1 359 ? -31.686 -29.971 2.817 1.00 23.59 359 GLY A N 1
ATOM 2784 C CA . GLY A 1 359 ? -32.975 -30.241 3.485 1.00 23.59 359 GLY A CA 1
ATOM 2785 C C . GLY A 1 359 ? -33.566 -31.664 3.493 1.00 23.59 359 GLY A C 1
ATOM 2786 O O . GLY A 1 359 ? -33.872 -32.222 2.448 1.00 23.59 359 GLY A O 1
ATOM 2787 N N . GLY A 1 360 ? -33.896 -32.155 4.702 1.00 23.98 360 GLY A N 1
ATOM 2788 C CA . GLY A 1 360 ? -35.111 -32.960 4.933 1.00 23.98 360 GLY A CA 1
ATOM 2789 C C . GLY A 1 360 ? -34.977 -34.293 5.689 1.00 23.98 360 GLY A C 1
ATOM 2790 O O . GLY A 1 360 ? -34.780 -35.319 5.061 1.00 23.98 360 GLY A O 1
ATOM 2791 N N . HIS A 1 361 ? -35.175 -34.241 7.017 1.00 24.86 361 HIS A N 1
ATOM 2792 C CA . HIS A 1 361 ? -35.814 -35.215 7.939 1.00 24.86 361 HIS A CA 1
ATOM 2793 C C . HIS A 1 361 ? -35.695 -36.741 7.720 1.00 24.86 361 HIS A C 1
ATOM 2795 O O . HIS A 1 361 ? -36.203 -37.221 6.721 1.00 24.86 361 HIS A O 1
ATOM 2801 N N . VAL A 1 362 ? -35.275 -37.502 8.756 1.00 27.55 362 VAL A N 1
ATOM 2802 C CA . VAL A 1 362 ? -36.137 -38.424 9.556 1.00 27.55 362 VAL A CA 1
ATOM 2803 C C . VAL A 1 362 ? -35.480 -38.739 10.922 1.00 27.55 362 VAL A C 1
ATOM 2805 O O . VAL A 1 362 ? -34.263 -38.834 11.034 1.00 27.55 362 VAL A O 1
ATOM 2808 N N . SER A 1 363 ? -36.317 -38.886 11.950 1.00 24.78 363 SER A N 1
ATOM 2809 C CA . SER A 1 363 ? -36.056 -39.160 13.370 1.00 24.78 363 SER A CA 1
ATOM 2810 C C . SER A 1 363 ? -35.343 -40.483 13.702 1.00 24.78 363 SER A C 1
ATOM 2812 O O . SER A 1 363 ? -35.663 -41.510 13.112 1.00 24.78 363 SER A O 1
ATOM 2814 N N . ALA A 1 364 ? -34.539 -40.493 14.775 1.00 26.86 364 ALA A N 1
ATOM 2815 C CA . ALA A 1 364 ? -34.442 -41.623 15.711 1.00 26.86 364 ALA A CA 1
ATOM 2816 C C . ALA A 1 364 ? -33.884 -41.179 17.080 1.00 26.86 364 ALA A C 1
ATOM 2818 O O . ALA A 1 364 ? -32.925 -40.422 17.179 1.00 26.86 364 ALA A O 1
ATOM 2819 N N . SER A 1 365 ? -34.560 -41.657 18.116 1.00 24.53 365 SER A N 1
ATOM 2820 C CA . SER A 1 365 ? -34.527 -41.322 19.540 1.00 24.53 365 SER A CA 1
ATOM 2821 C C . SER A 1 365 ? -33.304 -41.843 20.311 1.00 24.53 365 SER A C 1
ATOM 2823 O O . SER A 1 365 ? -32.878 -42.964 20.057 1.00 24.53 365 SER A O 1
ATOM 2825 N N . ALA A 1 366 ? -32.860 -41.115 21.348 1.00 28.61 366 ALA A N 1
ATOM 2826 C CA . ALA A 1 366 ? -32.347 -41.658 22.624 1.00 28.61 366 ALA A CA 1
ATOM 2827 C C . ALA A 1 366 ? -32.125 -40.526 23.663 1.00 28.61 366 ALA A C 1
ATOM 2829 O O . ALA A 1 366 ? -31.923 -39.383 23.261 1.00 28.61 366 ALA A O 1
ATOM 2830 N N . PRO A 1 367 ? -32.235 -40.797 24.980 1.00 31.66 367 PRO A N 1
ATOM 2831 C CA . PRO A 1 367 ? -33.049 -39.957 25.863 1.00 31.66 367 PRO A CA 1
ATOM 2832 C C . PRO A 1 367 ? -32.284 -39.144 26.923 1.00 31.66 367 PRO A C 1
ATOM 2834 O O . PRO A 1 367 ? -31.153 -39.452 27.293 1.00 31.66 367 PRO A O 1
ATOM 2837 N N . ALA A 1 368 ? -32.978 -38.129 27.448 1.00 30.19 368 ALA A N 1
ATOM 2838 C CA . ALA A 1 368 ? -32.625 -37.354 28.638 1.00 30.19 368 ALA A CA 1
ATOM 2839 C C . ALA A 1 368 ? -33.102 -38.038 29.946 1.00 30.19 368 ALA A C 1
ATOM 2841 O O . ALA A 1 368 ? -34.029 -38.852 29.899 1.00 30.19 368 ALA A O 1
ATOM 2842 N N . PRO A 1 369 ? -32.528 -37.696 31.119 1.00 34.81 369 PRO A N 1
ATOM 2843 C CA . PRO A 1 369 ? -32.931 -38.238 32.415 1.00 34.81 369 PRO A CA 1
ATOM 2844 C C . PRO A 1 369 ? -33.890 -37.300 33.174 1.00 34.81 369 PRO A C 1
ATOM 2846 O O . PRO A 1 369 ? -33.706 -36.088 33.156 1.00 34.81 369 PRO A O 1
ATOM 2849 N N . ALA A 1 370 ? -34.860 -37.861 33.905 1.00 29.97 370 ALA A N 1
ATOM 2850 C CA . ALA A 1 370 ? -35.393 -37.350 35.179 1.00 29.97 370 ALA A CA 1
ATOM 2851 C C . ALA A 1 370 ? -36.439 -38.336 35.728 1.00 29.97 370 ALA A C 1
ATOM 2853 O O . ALA A 1 370 ? -37.148 -38.989 34.968 1.00 29.97 370 ALA A O 1
ATOM 2854 N N . GLY A 1 371 ? -36.485 -38.481 37.053 1.00 27.80 371 GLY A N 1
ATOM 2855 C CA . GLY A 1 371 ? -37.209 -39.541 37.754 1.00 27.80 371 GLY A CA 1
ATOM 2856 C C . GLY A 1 371 ? -38.642 -39.199 38.178 1.00 27.80 371 GLY A C 1
ATOM 2857 O O . GLY A 1 371 ? -39.087 -38.063 38.055 1.00 27.80 371 GLY A O 1
ATOM 2858 N N . GLY A 1 372 ? -39.316 -40.192 38.777 1.00 27.91 372 GLY A N 1
ATOM 2859 C CA . GLY A 1 372 ? -40.413 -39.954 39.726 1.00 27.91 372 GLY A CA 1
ATOM 2860 C C . GLY A 1 372 ? -41.638 -40.880 39.656 1.00 27.91 372 GLY A C 1
ATOM 2861 O O . GLY A 1 372 ? -42.628 -40.517 39.041 1.00 27.91 372 GLY A O 1
ATOM 2862 N N . GLY A 1 373 ? -41.625 -41.987 40.418 1.00 26.86 373 GLY A N 1
ATOM 2863 C CA . GLY A 1 373 ? -42.693 -42.280 41.399 1.00 26.86 373 GLY A CA 1
ATOM 2864 C C . GLY A 1 373 ? -43.857 -43.258 41.098 1.00 26.86 373 GLY A C 1
ATOM 2865 O O . GLY A 1 373 ? -44.858 -42.850 40.524 1.00 26.86 373 GLY A O 1
ATOM 2866 N N . ARG A 1 374 ? -43.795 -44.427 41.784 1.00 32.31 374 ARG A N 1
ATOM 2867 C CA . ARG A 1 374 ? -44.875 -45.250 42.428 1.00 32.31 374 ARG A CA 1
ATOM 2868 C C . ARG A 1 374 ? -45.831 -46.108 41.559 1.00 32.31 374 ARG A C 1
ATOM 2870 O O . ARG A 1 374 ? -46.008 -45.791 40.392 1.00 32.31 374 ARG A O 1
ATOM 2877 N N . PRO A 1 375 ? -46.561 -47.115 42.124 1.00 44.56 375 PRO A N 1
ATOM 2878 C CA . PRO A 1 375 ? -46.479 -47.783 43.446 1.00 44.56 375 PRO A CA 1
ATOM 2879 C C . PRO A 1 375 ? -46.477 -49.340 43.398 1.00 44.56 375 PRO A C 1
ATOM 2881 O O . PRO A 1 375 ? -47.123 -49.938 42.540 1.00 44.56 375 PRO A O 1
ATOM 2884 N N . ARG A 1 376 ? -45.876 -49.995 44.400 1.00 34.47 376 ARG A N 1
ATOM 2885 C CA . ARG A 1 376 ? -46.463 -51.056 45.253 1.00 34.47 376 ARG A CA 1
ATOM 2886 C C . ARG A 1 376 ? -45.445 -51.528 46.279 1.00 34.47 376 ARG A C 1
ATOM 2888 O O . ARG A 1 376 ? -44.249 -51.564 45.921 1.00 34.47 376 ARG A O 1
#

Foldseek 3Di:
DQPWDWDDQPLKIKTFPHDWDKDWAPVDPRIKIATQAHWIWMDSPPQATDIAHHQKIKDADNVDPRDIDIDNHDDDDVVNVVVVVVLVLLVLLCQLDFLLLLVDDCSQPSLRSLQSQQWFWWQAAPQGTKTDGFQAAQPADQLQWWWFFQDLPQGTATGGPDPSVQDQFWAFEWAADPPGHIIGHGHFLDQDPVGGRTHSGHHYDYDPPPDDDDDGPDGDPNDDDDDDDDDGDDIGIRHNDPSNNPRTADRVGDTHAWDWDDDPNDIITTGHSPDRLPDDDPSPDGPCNSCVVPPVVSNPCVVVVVRDDPDPPPDPDDDDDDDDDDDDDDDDDDDDDDDDDDDDDDDDDDDDDDDDDDDDDDDDDDDDDDDDDDDD

Radius of gyration: 30.02 Å; chains: 1; bounding box: 74×75×102 Å

Secondary structure (DSSP, 8-state):
------EEETTEEEEESSS-EEEEE-SSSSPEEEEEESEEEEE-SSS-EEEEETTEEEEE-SSSTT-EEEES-----HHHHHHHHHHHHHHHHHTT--GGGGGSS-TT-THHHHHHHHEEEEEETTTEEEEEETT--TT--TTSEEEEEEETTTEEEEEESSTTTTTTTTSSEEEEETTTEEEEE-------TTSS---SS-EEEE--TT--PPPPPP-PPPPPTT--SPPPPPPEEEES-GGGTS-SPPTTPPPPPPPPEEETTEEEPBPP------S-PSTT--HHHHHHHH-GGGT-HHHHTTS-------PPP------PPP----PPPPP---------------PPPPPP--------------------

Sequence (376 aa):
RGGQYSVRLGANAVIPADSAIFRINLDVNPADLAVTHGSVHVTDGQNLALDIHTNQSVRFDSESAGQYQLVQSVAADTWDQWNSDRDQALATLEENATTARASTGNPDDAAWNDLDYYGDWYNVPGYGMAWAPSGVSADWDPFGQGYWGYYTTIGYTWISGYAWGWWPYHCGAWNWFGGFGWMWFPGNCGFGYFGGGWYPYSTVWRCPPNYKTPQKPVNIPPRGPHQRIPRPEPLIAVNRGPQFGDGFRTLGGVKPTPRVFNYDGRSISAAESTIRVRTTGPIGEGFTAAIMRTNPQVLDRSYLRSAIPARGSYQPGRSVGYVPAPQAYRPAPATISPRSTYTPSAPPHIAAPAPAGGGGHVSASAPAPAGGGRPR